Protein AF-A0A957G333-F1 (afdb_monomer_lite)

Structure (mmCIF, N/CA/C/O backbone):
data_AF-A0A957G333-F1
#
_entry.id   AF-A0A957G333-F1
#
loop_
_atom_site.group_PDB
_atom_site.id
_atom_site.type_symbol
_atom_site.label_atom_id
_atom_site.label_alt_id
_atom_site.label_comp_id
_atom_site.label_asym_id
_atom_site.label_entity_id
_atom_site.label_seq_id
_atom_site.pdbx_PDB_ins_code
_atom_site.Cartn_x
_atom_site.Cartn_y
_atom_site.Cartn_z
_atom_site.occupancy
_atom_site.B_iso_or_equiv
_atom_site.auth_seq_id
_atom_site.auth_comp_id
_atom_site.auth_asym_id
_atom_site.auth_atom_id
_atom_site.pdbx_PDB_model_num
ATOM 1 N N . MET A 1 1 ? 83.535 -11.457 -43.038 1.00 43.06 1 MET A N 1
ATOM 2 C CA . MET A 1 1 ? 82.385 -10.540 -43.180 1.00 43.06 1 MET A CA 1
ATOM 3 C C . MET A 1 1 ? 81.138 -11.398 -43.261 1.00 43.06 1 MET A C 1
ATOM 5 O O . MET A 1 1 ? 81.066 -12.247 -44.138 1.00 43.06 1 MET A O 1
ATOM 9 N N . ALA A 1 2 ? 80.255 -11.262 -42.273 1.00 44.72 2 ALA A N 1
ATOM 10 C CA . ALA A 1 2 ? 78.998 -11.990 -42.165 1.00 44.72 2 ALA A CA 1
ATOM 11 C C . ALA A 1 2 ? 77.904 -11.282 -42.978 1.00 44.72 2 ALA A C 1
ATOM 13 O O . ALA A 1 2 ? 77.874 -10.053 -43.019 1.00 44.72 2 ALA A O 1
ATOM 14 N N . VAL A 1 3 ? 77.003 -12.055 -43.583 1.00 47.03 3 VAL A N 1
ATOM 15 C CA . VAL A 1 3 ? 75.692 -11.576 -44.032 1.00 47.03 3 VAL A CA 1
ATOM 16 C C . VAL A 1 3 ? 74.664 -12.409 -43.282 1.00 47.03 3 VAL A C 1
ATOM 18 O O . VAL A 1 3 ? 74.512 -13.603 -43.526 1.00 47.03 3 VAL A O 1
ATOM 21 N N . GLU A 1 4 ? 74.033 -11.774 -42.303 1.00 49.28 4 GLU A N 1
ATOM 22 C CA . GLU A 1 4 ? 73.002 -12.355 -41.453 1.00 49.28 4 GLU A CA 1
ATOM 23 C C . GLU A 1 4 ? 71.648 -12.228 -42.156 1.00 49.28 4 GLU A C 1
ATOM 25 O O . GLU A 1 4 ? 71.204 -11.136 -42.516 1.00 49.28 4 GLU 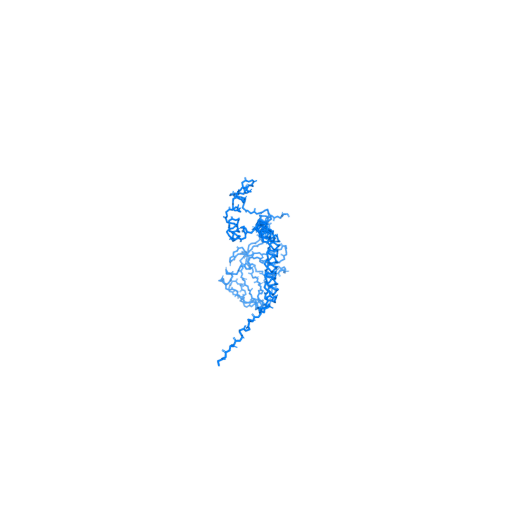A O 1
ATOM 30 N N . VAL A 1 5 ? 71.015 -13.370 -42.416 1.00 55.62 5 VAL A N 1
ATOM 31 C CA . VAL A 1 5 ? 69.722 -13.457 -43.095 1.00 55.62 5 VAL A CA 1
ATOM 32 C C . VAL A 1 5 ? 68.625 -13.158 -42.074 1.00 55.62 5 VAL A C 1
ATOM 34 O O . VAL A 1 5 ? 68.358 -13.967 -41.187 1.00 55.62 5 VAL A O 1
ATOM 37 N N . GLN A 1 6 ? 67.976 -11.996 -42.197 1.00 49.47 6 GLN A N 1
ATOM 38 C CA . GLN A 1 6 ? 66.806 -11.656 -41.386 1.00 49.47 6 GLN A CA 1
ATOM 39 C C . GLN A 1 6 ? 65.632 -12.587 -41.704 1.00 49.47 6 GLN A C 1
ATOM 41 O O . GLN A 1 6 ? 65.020 -12.514 -42.770 1.00 49.47 6 GLN A O 1
ATOM 46 N N . ASN A 1 7 ? 65.279 -13.427 -40.737 1.00 54.94 7 ASN A N 1
ATOM 47 C CA . ASN A 1 7 ? 64.076 -14.243 -40.767 1.00 54.94 7 ASN A CA 1
ATOM 48 C C . ASN A 1 7 ? 62.918 -13.435 -40.148 1.00 54.94 7 ASN A C 1
ATOM 50 O O . ASN A 1 7 ? 62.939 -13.131 -38.955 1.00 54.94 7 ASN A O 1
ATOM 54 N N . LYS A 1 8 ? 61.918 -13.038 -40.948 1.00 53.91 8 LYS A N 1
ATOM 55 C CA . LYS A 1 8 ? 60.718 -12.334 -40.453 1.00 53.91 8 LYS A CA 1
ATOM 56 C C . LYS A 1 8 ? 59.819 -13.309 -39.677 1.00 53.91 8 LYS A C 1
ATOM 58 O O . LYS A 1 8 ? 59.417 -14.321 -40.255 1.00 53.91 8 LYS A O 1
ATOM 63 N N . PRO A 1 9 ? 59.424 -13.016 -38.425 1.00 50.59 9 PRO A N 1
ATOM 64 C CA . PRO A 1 9 ? 58.470 -13.853 -37.715 1.00 50.59 9 PRO A CA 1
ATOM 65 C C . PRO A 1 9 ? 57.053 -13.661 -38.278 1.00 50.59 9 PRO A C 1
ATOM 67 O O . PRO A 1 9 ? 56.580 -12.547 -38.505 1.00 50.59 9 PRO A O 1
ATOM 70 N N . LYS A 1 10 ? 56.386 -14.791 -38.516 1.00 56.09 10 LYS A N 1
ATOM 71 C CA . LYS A 1 10 ? 54.992 -14.923 -38.959 1.00 56.09 10 LYS A CA 1
ATOM 72 C C . LYS A 1 10 ? 54.053 -14.439 -37.835 1.00 56.09 10 LYS A C 1
ATOM 74 O O . LYS A 1 10 ? 54.295 -14.815 -36.688 1.00 56.09 10 LYS A O 1
ATOM 79 N N . PRO A 1 11 ? 52.995 -13.648 -38.103 1.00 47.50 11 PRO A N 1
ATOM 80 C CA . PRO A 1 11 ? 52.099 -13.200 -37.042 1.00 47.50 11 PRO A CA 1
ATOM 81 C C . PRO A 1 11 ? 51.302 -14.391 -36.496 1.00 47.50 11 PRO A C 1
ATOM 83 O O . PRO A 1 11 ? 50.625 -15.099 -37.245 1.00 47.50 11 PRO A O 1
ATOM 86 N N . SER A 1 12 ? 51.415 -14.634 -35.191 1.00 48.03 12 SER A N 1
ATOM 87 C CA . SER A 1 12 ? 50.644 -15.645 -34.476 1.00 48.03 12 SER A CA 1
ATOM 88 C C . SER A 1 12 ? 49.194 -15.182 -34.321 1.00 48.03 12 SER A C 1
ATOM 90 O O . SER A 1 12 ? 48.895 -14.125 -33.772 1.00 48.03 12 SER A O 1
ATOM 92 N N . SER A 1 13 ? 48.264 -15.987 -34.825 1.00 55.81 13 SER A N 1
ATOM 93 C CA . SER A 1 13 ? 46.829 -15.810 -34.627 1.00 55.81 13 SER A CA 1
ATOM 94 C C . SER A 1 13 ? 46.434 -16.272 -33.218 1.00 55.81 13 SER A C 1
ATOM 96 O O . SER A 1 13 ? 46.221 -17.464 -32.999 1.00 55.81 13 SER A O 1
ATOM 98 N N . SER A 1 14 ? 46.313 -15.353 -32.259 1.00 53.25 14 SER A N 1
ATOM 99 C CA . SER A 1 14 ? 45.809 -15.628 -30.900 1.00 53.25 14 SER A CA 1
ATOM 100 C C . SER A 1 14 ? 44.522 -14.844 -30.581 1.00 53.25 14 SER A C 1
ATOM 102 O O . SER A 1 14 ? 44.406 -14.200 -29.545 1.00 53.25 14 SER A O 1
ATOM 104 N N . GLY A 1 15 ? 43.529 -14.883 -31.480 1.00 53.22 15 GLY A N 1
ATOM 105 C CA . GLY A 1 15 ? 42.366 -13.977 -31.443 1.00 53.22 15 GLY A CA 1
ATOM 106 C C . GLY A 1 15 ? 40.969 -14.593 -31.267 1.00 53.22 15 GLY A C 1
ATOM 107 O O . GLY A 1 15 ? 40.008 -13.943 -31.660 1.00 53.22 15 GLY A O 1
ATOM 108 N N . SER A 1 16 ? 40.805 -15.818 -30.742 1.00 56.50 16 SER A N 1
ATOM 109 C CA . SER A 1 16 ? 39.472 -16.475 -30.733 1.00 56.50 16 SER A CA 1
ATOM 110 C C . SER A 1 16 ? 38.826 -16.694 -29.355 1.00 56.50 16 SER A C 1
ATOM 112 O O . SER A 1 16 ? 37.602 -16.727 -29.274 1.00 56.50 16 SER A O 1
ATOM 114 N N . SER A 1 17 ? 39.592 -16.824 -28.265 1.00 54.78 17 SER A N 1
ATOM 115 C CA . SER A 1 17 ? 39.025 -17.182 -26.944 1.00 54.78 17 SER A CA 1
ATOM 116 C C . SER A 1 17 ? 38.499 -15.968 -26.157 1.00 54.78 17 SER A C 1
ATOM 118 O O . SER A 1 17 ? 37.417 -16.019 -25.574 1.00 54.78 17 SER A O 1
ATOM 120 N N . ALA A 1 18 ? 39.195 -14.825 -26.233 1.00 57.81 18 ALA A N 1
ATOM 121 C CA . ALA A 1 18 ? 38.745 -13.573 -25.612 1.00 57.81 18 ALA A CA 1
ATOM 122 C C . ALA A 1 18 ? 37.424 -13.052 -26.218 1.00 57.81 18 ALA A C 1
ATOM 124 O O . ALA A 1 18 ? 36.613 -12.431 -25.530 1.00 57.81 18 ALA A O 1
ATOM 125 N N . THR A 1 19 ? 37.171 -13.353 -27.494 1.00 72.50 19 THR A N 1
ATOM 126 C CA . THR A 1 19 ? 35.964 -12.946 -28.227 1.00 72.50 19 THR A CA 1
ATOM 127 C C . THR A 1 19 ? 34.745 -13.771 -27.816 1.00 72.50 19 THR A C 1
ATOM 129 O O . THR A 1 19 ? 33.679 -13.211 -27.595 1.00 72.50 19 THR A O 1
ATOM 132 N N . LEU A 1 20 ? 34.890 -15.090 -27.642 1.00 80.25 20 LEU A N 1
ATOM 133 C CA . LEU A 1 20 ? 33.776 -15.941 -27.208 1.00 80.25 20 LEU A CA 1
ATOM 134 C C . LEU A 1 20 ? 33.401 -15.681 -25.748 1.00 80.25 20 LEU A C 1
ATOM 136 O O . LEU A 1 20 ? 32.223 -15.535 -25.443 1.00 80.25 20 LEU A O 1
ATOM 140 N N . LEU A 1 21 ? 34.386 -15.542 -24.855 1.00 84.19 21 LEU A N 1
ATOM 141 C CA . LEU A 1 21 ? 34.130 -15.235 -23.446 1.00 84.19 21 LEU A CA 1
ATOM 142 C C . LEU A 1 21 ? 33.451 -13.867 -23.282 1.00 84.19 21 LEU A C 1
ATOM 144 O O . LEU A 1 21 ? 32.467 -13.756 -22.554 1.00 84.19 21 LEU A O 1
ATOM 148 N N . SER A 1 22 ? 33.927 -12.833 -23.982 1.00 82.81 22 SER A N 1
ATOM 149 C CA . SER A 1 22 ? 33.325 -11.492 -23.911 1.00 82.81 22 SER A CA 1
ATOM 150 C C . SER A 1 22 ? 31.906 -11.441 -24.484 1.00 82.81 22 SER A C 1
ATOM 152 O O . SER A 1 22 ? 31.042 -10.782 -23.903 1.00 82.81 22 SER A O 1
ATOM 154 N N . VAL A 1 23 ? 31.633 -12.163 -25.576 1.00 84.94 23 VAL A N 1
ATOM 155 C CA . VAL A 1 23 ? 30.277 -12.301 -26.129 1.00 84.94 23 VAL A CA 1
ATOM 156 C C . VAL A 1 23 ? 29.365 -13.031 -25.144 1.00 84.94 23 VAL A C 1
ATOM 158 O O . VAL A 1 23 ? 28.266 -12.550 -24.880 1.00 84.94 23 VAL A O 1
ATOM 161 N N . THR A 1 24 ? 29.826 -14.128 -24.538 1.00 88.81 24 THR A N 1
ATOM 162 C CA . THR A 1 24 ? 29.049 -14.879 -23.541 1.00 88.81 24 THR A CA 1
ATOM 163 C C . THR A 1 24 ? 28.740 -14.040 -22.304 1.00 88.81 24 THR A C 1
ATOM 165 O O . THR A 1 24 ? 27.591 -14.006 -21.877 1.00 88.81 24 THR A O 1
ATOM 168 N N . ILE A 1 25 ? 29.719 -13.312 -21.751 1.00 89.50 25 ILE A N 1
ATOM 169 C CA . ILE A 1 25 ? 29.491 -12.413 -20.607 1.00 89.50 25 ILE A CA 1
ATOM 170 C C . ILE A 1 25 ? 28.486 -11.318 -20.967 1.00 89.50 25 ILE A C 1
ATOM 172 O O . ILE A 1 25 ? 27.579 -11.039 -20.187 1.00 89.50 25 ILE A O 1
ATOM 176 N N . ARG A 1 26 ? 28.611 -10.709 -22.153 1.00 83.94 26 ARG A N 1
ATOM 177 C CA . ARG A 1 26 ? 27.673 -9.676 -22.611 1.00 83.94 26 ARG A CA 1
ATOM 178 C C . ARG A 1 26 ? 26.250 -10.224 -22.745 1.00 83.94 26 ARG A C 1
ATOM 180 O O . ARG A 1 26 ? 25.316 -9.542 -22.339 1.00 83.94 26 ARG A O 1
ATOM 187 N N . LEU A 1 27 ? 26.088 -11.428 -23.295 1.00 85.88 27 LEU A N 1
ATOM 188 C CA . LEU A 1 27 ? 24.783 -12.081 -23.422 1.00 85.88 27 LEU A CA 1
ATOM 189 C C . LEU A 1 27 ? 24.199 -12.465 -22.062 1.00 85.88 27 LEU A C 1
ATOM 191 O O . LEU A 1 27 ? 23.015 -12.247 -21.841 1.00 85.88 27 LEU A O 1
ATOM 195 N N . LEU A 1 28 ? 25.018 -12.977 -21.140 1.00 92.31 28 LEU A N 1
ATOM 196 C CA . LEU A 1 28 ? 24.585 -13.268 -19.772 1.00 92.31 28 LEU A CA 1
ATOM 197 C C . LEU A 1 28 ? 24.116 -12.008 -19.046 1.00 92.31 28 LEU A C 1
ATOM 199 O O . LEU A 1 28 ? 23.078 -12.032 -18.396 1.00 92.31 28 LEU A O 1
ATOM 203 N N . LEU A 1 29 ? 24.859 -10.908 -19.174 1.00 88.75 29 LEU A N 1
ATOM 204 C CA . LEU A 1 29 ? 24.500 -9.635 -18.557 1.00 88.75 29 LEU A CA 1
ATOM 205 C C . LEU A 1 29 ? 23.210 -9.068 -19.161 1.00 88.75 29 LEU A C 1
ATOM 207 O O . LEU A 1 29 ? 22.356 -8.591 -18.421 1.00 88.75 29 LEU A O 1
ATOM 211 N N . LEU A 1 30 ? 23.039 -9.172 -20.481 1.00 87.12 30 LEU A N 1
ATOM 212 C CA . LEU A 1 30 ? 21.805 -8.782 -21.163 1.00 87.12 30 LEU A CA 1
ATOM 213 C C . LEU A 1 30 ? 20.614 -9.623 -20.682 1.00 87.12 30 LEU A C 1
ATOM 215 O O . LEU A 1 30 ? 19.620 -9.057 -20.247 1.00 87.12 30 LEU A O 1
ATOM 219 N N . LEU A 1 31 ? 20.754 -10.952 -20.640 1.00 91.69 31 LEU A N 1
ATOM 220 C CA . LEU A 1 31 ? 19.715 -11.851 -20.125 1.00 91.69 31 LEU A CA 1
ATOM 221 C C . LEU A 1 31 ? 19.377 -11.584 -18.656 1.00 91.69 31 LEU A C 1
ATOM 223 O O . LEU A 1 31 ? 18.212 -11.660 -18.278 1.00 91.69 31 LEU A O 1
ATOM 227 N N . ALA A 1 32 ? 20.371 -11.274 -17.823 1.00 94.25 32 ALA A N 1
ATOM 228 C CA . ALA A 1 32 ? 20.145 -10.937 -16.423 1.00 94.25 32 ALA A CA 1
ATOM 229 C C . ALA A 1 32 ? 19.351 -9.630 -16.279 1.00 94.25 32 ALA A C 1
ATOM 231 O O . ALA A 1 32 ? 18.415 -9.571 -15.483 1.00 94.25 32 ALA A O 1
ATOM 232 N N . ILE A 1 33 ? 19.690 -8.603 -17.068 1.00 91.88 33 ILE A N 1
ATOM 233 C CA . ILE A 1 33 ? 18.958 -7.330 -17.085 1.00 91.88 33 ILE A CA 1
ATOM 234 C C . ILE A 1 33 ? 17.534 -7.538 -17.597 1.00 91.88 33 ILE A C 1
ATOM 236 O O . ILE A 1 33 ? 16.594 -7.095 -16.947 1.00 91.88 33 ILE A O 1
ATOM 240 N N . ASP A 1 34 ? 17.356 -8.233 -18.717 1.00 93.56 34 ASP A N 1
ATOM 241 C CA . ASP A 1 34 ? 16.030 -8.486 -19.283 1.00 93.56 34 ASP A CA 1
ATOM 242 C C . ASP A 1 34 ? 15.172 -9.330 -18.340 1.00 93.56 34 ASP A C 1
ATOM 244 O O . ASP A 1 34 ? 14.008 -9.010 -18.109 1.00 93.56 34 ASP A O 1
ATOM 248 N N . GLY A 1 35 ? 15.755 -10.362 -17.726 1.00 95.25 35 GLY A N 1
ATOM 249 C CA . GLY A 1 35 ? 15.094 -11.167 -16.704 1.00 95.25 35 GLY A CA 1
ATOM 250 C C . GLY A 1 35 ? 14.647 -10.322 -15.512 1.00 95.25 35 GLY A C 1
ATOM 251 O O . GLY A 1 35 ? 13.509 -10.454 -15.065 1.00 95.25 35 GLY A O 1
ATOM 252 N N . PHE A 1 36 ? 15.500 -9.406 -15.042 1.00 95.69 36 PHE A N 1
ATOM 253 C CA . PHE A 1 36 ? 15.145 -8.456 -13.990 1.00 95.69 36 PHE A CA 1
ATOM 254 C C . PHE A 1 36 ? 14.021 -7.507 -14.423 1.00 95.69 36 PHE A C 1
ATOM 256 O O . PHE A 1 36 ? 13.069 -7.326 -13.670 1.00 95.69 36 PHE A O 1
ATOM 263 N N . LEU A 1 37 ? 14.085 -6.936 -15.630 1.00 94.38 37 LEU A N 1
ATOM 264 C CA . LEU A 1 37 ? 13.059 -6.025 -16.147 1.00 94.38 37 LEU A CA 1
ATOM 265 C C . LEU A 1 37 ? 11.705 -6.721 -16.305 1.00 94.38 37 LEU A C 1
ATOM 267 O O . LEU A 1 37 ? 10.684 -6.152 -15.927 1.00 94.38 37 LEU A O 1
ATOM 271 N N . ILE A 1 38 ? 11.689 -7.952 -16.822 1.00 95.44 38 ILE A N 1
ATOM 272 C CA . ILE A 1 38 ? 10.468 -8.750 -16.969 1.00 95.44 38 ILE A CA 1
ATOM 273 C C . ILE A 1 38 ? 9.902 -9.096 -15.594 1.00 95.44 38 ILE A C 1
ATOM 275 O O . ILE A 1 38 ? 8.719 -8.871 -15.351 1.00 95.44 38 ILE A O 1
ATOM 279 N N . TRP A 1 39 ? 10.735 -9.606 -14.683 1.00 96.12 39 TRP A N 1
ATOM 280 C CA . TRP A 1 39 ? 10.308 -9.916 -13.320 1.00 96.12 39 TRP A CA 1
ATOM 281 C C . TRP A 1 39 ? 9.736 -8.679 -12.622 1.00 96.12 39 TRP A C 1
ATOM 283 O O . TRP A 1 39 ? 8.646 -8.742 -12.055 1.00 96.12 39 TRP A O 1
ATOM 293 N N . PHE A 1 40 ? 10.422 -7.540 -12.722 1.00 95.31 40 PHE A N 1
ATOM 294 C CA . PHE A 1 40 ? 9.983 -6.286 -12.122 1.00 95.31 40 PHE A CA 1
ATOM 295 C C . PHE A 1 40 ? 8.672 -5.789 -12.744 1.00 95.31 40 PHE A C 1
ATOM 297 O O . PHE A 1 40 ? 7.774 -5.371 -12.018 1.00 95.31 40 PHE A O 1
ATOM 304 N N . ALA A 1 41 ? 8.518 -5.879 -14.069 1.00 94.69 41 ALA A N 1
ATOM 305 C CA . ALA A 1 41 ? 7.274 -5.522 -14.747 1.00 94.69 41 ALA A CA 1
ATOM 306 C C . ALA A 1 41 ? 6.106 -6.410 -14.289 1.00 94.69 41 ALA A C 1
ATOM 308 O O . ALA A 1 41 ? 5.040 -5.892 -13.967 1.00 94.69 41 ALA A O 1
ATOM 309 N N . VAL A 1 42 ? 6.308 -7.730 -14.189 1.00 95.44 42 VAL A N 1
ATOM 310 C CA . VAL A 1 42 ? 5.290 -8.672 -13.689 1.00 95.44 42 VAL A CA 1
ATOM 311 C C . VAL A 1 42 ? 4.899 -8.353 -12.245 1.00 95.44 42 VAL A C 1
ATOM 313 O O . VAL A 1 42 ? 3.711 -8.322 -11.933 1.00 95.44 42 VAL A O 1
ATOM 316 N N . GLN A 1 43 ? 5.871 -8.064 -11.376 1.00 95.88 43 GLN A N 1
ATOM 317 C CA . GLN A 1 43 ? 5.598 -7.646 -9.997 1.00 95.88 43 GLN A CA 1
ATOM 318 C C . GLN A 1 43 ? 4.814 -6.329 -9.940 1.00 95.88 43 GLN A C 1
ATOM 320 O O . GLN A 1 43 ? 3.855 -6.220 -9.179 1.00 95.88 43 GLN A O 1
ATOM 325 N N . ALA A 1 44 ? 5.169 -5.350 -10.778 1.00 93.50 44 ALA A N 1
ATOM 326 C CA . ALA A 1 44 ? 4.460 -4.076 -10.856 1.00 93.50 44 ALA A CA 1
ATOM 327 C C . ALA A 1 44 ? 2.989 -4.266 -11.263 1.00 93.50 44 ALA A C 1
ATOM 329 O O . ALA A 1 44 ? 2.106 -3.690 -10.630 1.00 93.50 44 ALA A O 1
ATOM 330 N N . PHE A 1 45 ? 2.711 -5.115 -12.258 1.00 93.19 45 PHE A N 1
ATOM 331 C CA . PHE A 1 45 ? 1.337 -5.465 -12.635 1.00 93.19 45 PHE A CA 1
ATOM 332 C C . PHE A 1 45 ? 0.598 -6.210 -11.517 1.00 93.19 45 PHE A C 1
ATOM 334 O O . PHE A 1 45 ? -0.557 -5.900 -11.241 1.00 93.19 45 PHE A O 1
ATOM 341 N N . GLY A 1 46 ? 1.265 -7.147 -10.836 1.00 91.06 46 GLY A N 1
ATOM 342 C CA . GLY A 1 46 ? 0.676 -7.907 -9.729 1.00 91.06 46 GLY A CA 1
ATOM 343 C C . GLY A 1 46 ? 0.249 -7.042 -8.539 1.00 91.06 46 GLY A C 1
ATOM 344 O O . GLY A 1 46 ? -0.725 -7.370 -7.871 1.00 91.06 46 GLY A O 1
ATOM 345 N N . GLN A 1 47 ? 0.933 -5.921 -8.300 1.00 88.88 47 GLN A N 1
ATOM 346 C CA . GLN A 1 47 ? 0.597 -4.965 -7.236 1.00 88.88 47 GLN A CA 1
ATOM 347 C C . GLN A 1 47 ? -0.333 -3.824 -7.695 1.00 88.88 47 GLN A C 1
ATOM 349 O O . GLN A 1 47 ? -0.577 -2.888 -6.939 1.00 88.88 47 GLN A O 1
ATOM 354 N N . GLY A 1 48 ? -0.844 -3.863 -8.931 1.00 85.38 48 GLY A N 1
ATOM 355 C CA . GLY A 1 48 ? -1.745 -2.836 -9.467 1.00 85.38 48 GLY A CA 1
ATOM 356 C C . GLY A 1 48 ? -1.051 -1.576 -10.001 1.00 85.38 48 GLY A C 1
ATOM 357 O O . GLY A 1 48 ? -1.721 -0.658 -10.476 1.00 85.38 48 GLY A O 1
ATOM 358 N N . PHE A 1 49 ? 0.286 -1.525 -10.020 1.00 88.50 49 PHE A N 1
ATOM 359 C CA . PHE A 1 49 ? 1.064 -0.429 -10.612 1.00 88.50 49 PHE A CA 1
ATOM 360 C C . PHE A 1 49 ? 1.171 -0.565 -12.141 1.00 88.50 49 PHE A C 1
ATOM 362 O O . PHE A 1 49 ? 2.263 -0.578 -12.717 1.00 88.50 49 PHE A O 1
ATOM 369 N N . ASN A 1 50 ? 0.024 -0.631 -12.821 1.00 88.81 50 ASN A N 1
ATOM 370 C CA . ASN A 1 50 ? -0.069 -0.895 -14.263 1.00 88.81 50 ASN A CA 1
ATOM 371 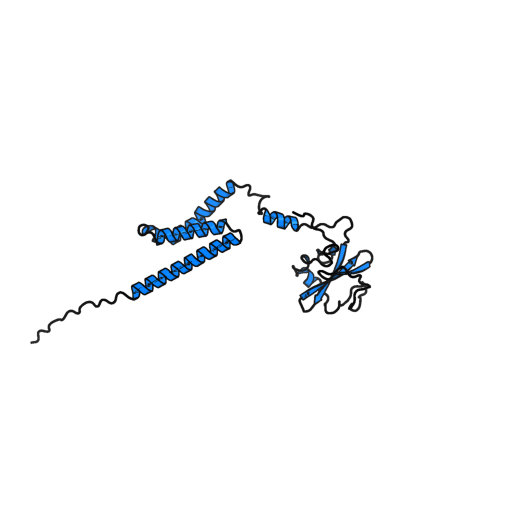C C . ASN A 1 50 ? 0.725 0.109 -15.105 1.00 88.81 50 ASN A C 1
ATOM 373 O O . ASN A 1 50 ? 1.449 -0.274 -16.021 1.00 88.81 50 ASN A O 1
ATOM 377 N N . SER A 1 51 ? 0.646 1.393 -14.756 1.00 88.94 51 SER A N 1
ATOM 378 C CA . SER A 1 51 ? 1.382 2.467 -15.426 1.00 88.94 51 SER A CA 1
ATOM 379 C C . SER A 1 51 ? 2.900 2.227 -15.378 1.00 88.94 51 SER A C 1
ATOM 381 O O . SER A 1 51 ? 3.581 2.360 -16.393 1.00 88.94 51 SER A O 1
ATOM 383 N N . LEU A 1 52 ? 3.430 1.797 -14.226 1.00 90.62 52 LEU A N 1
ATOM 384 C CA . LEU A 1 52 ? 4.853 1.492 -14.057 1.00 90.62 52 LEU A CA 1
ATOM 385 C C . LEU A 1 52 ? 5.266 0.235 -14.841 1.00 90.62 52 LEU A C 1
ATOM 387 O O . LEU A 1 52 ? 6.310 0.226 -15.492 1.00 90.62 52 LEU A O 1
ATOM 391 N N . GLY A 1 53 ? 4.433 -0.808 -14.825 1.00 93.31 53 GLY A N 1
ATOM 392 C CA . GLY A 1 53 ? 4.670 -2.020 -15.612 1.00 93.31 53 GLY A CA 1
ATOM 393 C C . GLY A 1 53 ? 4.737 -1.734 -17.116 1.00 93.31 53 GLY A C 1
ATOM 394 O O . GLY A 1 53 ? 5.651 -2.203 -17.796 1.00 93.31 53 GLY A O 1
ATOM 395 N N . ILE A 1 54 ? 3.823 -0.902 -17.631 1.00 92.31 54 ILE A N 1
ATOM 396 C CA . ILE A 1 54 ? 3.763 -0.522 -19.052 1.00 92.31 54 ILE A CA 1
ATOM 397 C C . ILE A 1 54 ? 5.033 0.211 -19.487 1.00 92.31 54 ILE A C 1
ATOM 399 O O . ILE A 1 54 ? 5.623 -0.155 -20.505 1.00 92.31 54 ILE A O 1
ATOM 403 N N . ILE A 1 55 ? 5.477 1.227 -18.738 1.00 93.06 55 ILE A N 1
ATOM 404 C CA . ILE A 1 55 ? 6.659 2.007 -19.134 1.00 93.06 55 ILE A CA 1
ATOM 405 C C . ILE A 1 55 ? 7.933 1.156 -19.111 1.00 93.06 55 ILE A C 1
ATOM 407 O O . ILE A 1 55 ? 8.757 1.268 -20.017 1.00 93.06 55 ILE A O 1
ATOM 411 N N . ILE A 1 56 ? 8.074 0.254 -18.137 1.00 93.69 56 ILE A N 1
ATOM 412 C CA . ILE A 1 56 ? 9.229 -0.649 -18.040 1.00 93.69 56 ILE A CA 1
ATOM 413 C C . ILE A 1 56 ? 9.231 -1.655 -19.186 1.00 93.69 56 ILE A C 1
ATOM 415 O O . ILE A 1 56 ? 10.272 -1.861 -19.809 1.00 93.69 56 ILE A O 1
ATOM 419 N N . ALA A 1 57 ? 8.071 -2.228 -19.517 1.00 93.81 57 ALA A N 1
ATOM 420 C CA . ALA A 1 57 ? 7.935 -3.122 -20.659 1.00 93.81 57 ALA A CA 1
ATOM 421 C C . ALA A 1 57 ? 8.252 -2.406 -21.982 1.00 93.81 57 ALA A C 1
ATOM 423 O O . ALA A 1 57 ? 8.989 -2.941 -22.809 1.00 93.81 57 ALA A O 1
ATOM 424 N N . LEU A 1 58 ? 7.759 -1.177 -22.167 1.00 93.88 58 LEU A N 1
ATOM 425 C CA . LEU A 1 58 ? 8.006 -0.371 -23.364 1.00 93.88 58 LEU A CA 1
ATOM 426 C C . LEU A 1 58 ? 9.492 -0.023 -23.504 1.00 93.88 58 LEU A C 1
ATOM 428 O O . LEU A 1 58 ? 10.074 -0.234 -24.568 1.00 93.88 58 LEU A O 1
ATOM 432 N N . VAL A 1 59 ? 10.124 0.467 -22.433 1.00 94.00 59 VAL A N 1
ATOM 433 C CA . VAL A 1 59 ? 11.557 0.793 -22.424 1.00 94.00 59 VAL A CA 1
ATOM 434 C C . VAL A 1 59 ? 12.396 -0.464 -22.649 1.00 94.00 59 VAL A C 1
ATOM 436 O O . VAL A 1 59 ? 13.282 -0.445 -23.499 1.00 94.00 59 VAL A O 1
ATOM 439 N N . GLY A 1 60 ? 12.102 -1.566 -21.954 1.00 93.38 60 GLY A N 1
ATOM 440 C CA . GLY A 1 60 ? 12.813 -2.837 -22.111 1.00 93.38 60 GLY A CA 1
ATOM 441 C C . GLY A 1 60 ? 12.708 -3.397 -23.531 1.00 93.38 60 GLY A C 1
ATOM 442 O O . GLY A 1 60 ? 13.722 -3.767 -24.127 1.00 93.38 60 GLY A O 1
ATOM 443 N N . ALA A 1 61 ? 11.507 -3.386 -24.116 1.00 92.94 61 ALA A N 1
ATOM 444 C CA . ALA A 1 61 ? 11.285 -3.800 -25.500 1.00 92.94 61 ALA A CA 1
ATOM 445 C C . ALA A 1 61 ? 12.008 -2.879 -26.496 1.00 92.94 61 ALA A C 1
ATOM 447 O O . ALA A 1 61 ? 12.654 -3.361 -27.425 1.00 92.94 61 ALA A O 1
ATOM 448 N N . GLY A 1 62 ? 11.955 -1.561 -26.283 1.00 92.25 62 GLY A N 1
ATOM 449 C CA . GLY A 1 62 ? 12.640 -0.577 -27.121 1.00 92.25 62 GLY A CA 1
ATOM 450 C C . GLY A 1 62 ? 14.163 -0.713 -27.070 1.00 92.25 62 GLY A C 1
ATOM 451 O O . GLY A 1 62 ? 14.824 -0.683 -28.108 1.00 92.25 62 GLY A O 1
ATOM 452 N N . VAL A 1 63 ? 14.726 -0.931 -25.880 1.00 92.19 63 VAL A N 1
ATOM 453 C CA . VAL A 1 63 ? 16.160 -1.183 -25.687 1.00 92.19 63 VAL A CA 1
ATOM 454 C C . VAL A 1 63 ? 16.586 -2.460 -26.402 1.00 92.19 63 VAL A C 1
ATOM 456 O O . VAL A 1 63 ? 17.541 -2.424 -27.181 1.00 92.19 63 VAL A O 1
ATOM 459 N N . ASN A 1 64 ? 15.853 -3.558 -26.206 1.00 91.31 64 ASN A N 1
ATOM 460 C CA . ASN A 1 64 ? 16.110 -4.814 -26.906 1.00 91.31 64 ASN A CA 1
ATOM 461 C C . ASN A 1 64 ? 16.065 -4.622 -28.422 1.00 91.31 64 ASN A C 1
ATOM 463 O O . ASN A 1 64 ? 16.997 -5.010 -29.123 1.00 91.31 64 ASN A O 1
ATOM 467 N N . TYR A 1 65 ? 15.042 -3.941 -28.933 1.00 90.69 65 TYR A N 1
ATOM 468 C CA . TYR A 1 65 ? 14.919 -3.654 -30.358 1.00 90.69 65 TYR A CA 1
ATOM 469 C C . TYR A 1 65 ? 16.134 -2.882 -30.906 1.00 90.69 65 TYR A C 1
ATOM 471 O O . TYR A 1 65 ? 16.744 -3.303 -31.890 1.00 90.69 65 TYR A O 1
ATOM 479 N N . ILE A 1 66 ? 16.569 -1.814 -30.228 1.00 90.50 66 ILE A N 1
ATOM 480 C CA . ILE A 1 66 ? 17.724 -0.999 -30.650 1.00 90.50 66 ILE A CA 1
ATOM 481 C C . ILE A 1 66 ? 19.047 -1.782 -30.587 1.00 90.50 66 ILE A C 1
ATOM 483 O O . ILE A 1 66 ? 19.930 -1.614 -31.439 1.00 90.50 66 ILE A O 1
ATOM 487 N N . VAL A 1 67 ? 19.212 -2.643 -29.582 1.00 86.38 67 VAL A N 1
ATOM 488 C CA . VAL A 1 67 ? 20.439 -3.428 -29.377 1.00 86.38 67 VAL A CA 1
ATOM 489 C C . VAL A 1 67 ? 20.512 -4.637 -30.314 1.00 86.38 67 VAL A C 1
ATOM 491 O O . VAL A 1 67 ? 21.605 -4.972 -30.778 1.00 86.38 67 VAL A O 1
ATOM 494 N N . LEU A 1 68 ? 19.388 -5.278 -30.642 1.00 85.50 68 LEU A N 1
ATOM 495 C CA . LEU A 1 68 ? 19.363 -6.467 -31.498 1.00 85.50 68 LEU A CA 1
ATOM 496 C C . LEU A 1 68 ? 19.385 -6.105 -32.991 1.00 85.50 68 LEU A C 1
ATOM 498 O O . LEU A 1 68 ? 20.082 -6.763 -33.766 1.00 85.50 68 LEU A O 1
ATOM 502 N N . VAL A 1 69 ? 18.695 -5.040 -33.412 1.00 89.00 69 VAL A N 1
ATOM 503 C CA . VAL A 1 69 ? 18.616 -4.657 -34.832 1.00 89.00 69 VAL A CA 1
ATOM 504 C C . VAL A 1 69 ? 19.941 -4.064 -35.315 1.00 89.00 69 VAL A C 1
ATOM 506 O O . VAL A 1 69 ? 20.450 -3.091 -34.752 1.00 89.00 69 VAL A O 1
ATOM 509 N N . ARG A 1 70 ? 20.508 -4.644 -36.382 1.00 79.56 70 ARG A N 1
ATOM 510 C CA . ARG A 1 70 ? 21.845 -4.301 -36.904 1.00 79.56 70 ARG A CA 1
ATOM 511 C C . ARG A 1 70 ? 21.950 -2.856 -37.406 1.00 79.56 70 ARG A C 1
ATOM 513 O O . ARG A 1 70 ? 22.982 -2.222 -37.204 1.00 79.56 70 ARG A O 1
ATOM 520 N N . ASP A 1 71 ? 20.870 -2.332 -37.978 1.00 83.88 71 ASP A N 1
ATOM 521 C CA . ASP A 1 71 ? 20.845 -1.011 -38.620 1.00 83.88 71 ASP A CA 1
ATOM 522 C C . ASP A 1 71 ? 20.635 0.150 -37.627 1.00 83.88 71 ASP A C 1
ATOM 524 O O . ASP A 1 71 ? 20.815 1.313 -37.977 1.00 83.88 71 ASP A O 1
ATOM 528 N N . MET A 1 72 ? 20.337 -0.137 -36.353 1.00 86.06 72 MET A N 1
ATOM 529 C CA . MET A 1 72 ? 20.131 0.881 -35.309 1.00 86.06 72 MET A CA 1
ATOM 530 C C . MET A 1 72 ? 21.423 1.308 -34.596 1.00 86.06 72 MET A C 1
ATOM 532 O O . MET A 1 72 ? 21.382 1.841 -33.485 1.00 86.06 72 MET A O 1
ATOM 536 N N . TYR A 1 73 ? 22.585 1.102 -35.221 1.00 82.94 73 TYR A N 1
ATOM 537 C CA . TYR A 1 73 ? 23.883 1.426 -34.625 1.00 82.94 73 TYR A CA 1
ATOM 538 C C . TYR A 1 73 ? 23.983 2.868 -34.080 1.00 82.94 73 TYR A C 1
ATOM 540 O O . TYR A 1 73 ? 24.461 3.013 -32.955 1.00 82.94 73 TYR A O 1
ATOM 548 N N . PRO A 1 74 ? 23.487 3.924 -34.765 1.00 88.62 74 PRO A N 1
ATOM 549 C CA . PRO A 1 74 ? 23.532 5.289 -34.228 1.00 88.62 74 PRO A CA 1
ATOM 550 C C . PRO A 1 74 ? 22.729 5.468 -32.931 1.00 88.62 74 PRO A C 1
ATOM 552 O O . PRO A 1 74 ? 23.179 6.151 -32.015 1.00 88.62 74 PRO A O 1
ATOM 555 N N . LEU A 1 75 ? 21.564 4.819 -32.815 1.00 90.38 75 LEU A N 1
ATOM 556 C CA . LEU A 1 75 ? 20.700 4.937 -31.635 1.00 90.38 75 LEU A CA 1
ATOM 557 C C . LEU A 1 75 ? 21.301 4.264 -30.399 1.00 90.38 75 LEU A C 1
ATOM 559 O O . LEU A 1 75 ? 21.050 4.712 -29.284 1.00 90.38 75 LEU A O 1
ATOM 563 N N . ARG A 1 76 ? 22.144 3.237 -30.574 1.00 88.81 76 ARG A N 1
ATOM 564 C CA . ARG A 1 76 ? 22.833 2.565 -29.456 1.00 88.81 76 ARG A CA 1
ATOM 565 C C . ARG A 1 76 ? 23.736 3.518 -28.671 1.00 88.81 76 ARG A C 1
ATOM 567 O O . ARG A 1 76 ? 23.854 3.374 -27.460 1.00 88.81 76 ARG A O 1
ATOM 574 N N . TRP A 1 77 ? 24.326 4.511 -29.336 1.00 89.88 77 TRP A N 1
ATOM 575 C CA . TRP A 1 77 ? 25.150 5.539 -28.686 1.00 89.88 77 TRP A CA 1
ATOM 576 C C . TRP A 1 77 ? 24.326 6.532 -27.867 1.00 89.88 77 TRP A C 1
ATOM 578 O O . TRP A 1 77 ? 24.824 7.096 -26.899 1.00 89.88 77 TRP A O 1
ATOM 588 N N . MET A 1 78 ? 23.058 6.717 -28.231 1.00 93.06 78 MET A N 1
ATOM 589 C CA . MET A 1 78 ? 22.121 7.602 -27.537 1.00 93.06 78 MET A CA 1
ATOM 590 C C . MET A 1 78 ? 21.193 6.845 -26.586 1.00 93.06 78 MET A C 1
ATOM 592 O O . MET A 1 78 ? 20.306 7.458 -26.002 1.00 93.06 78 MET A O 1
ATOM 596 N N . LEU A 1 79 ? 21.378 5.531 -26.421 1.00 91.12 79 LEU A N 1
ATOM 597 C CA . LEU A 1 79 ? 20.430 4.656 -25.734 1.00 91.12 79 LEU A CA 1
ATOM 598 C C . LEU A 1 79 ? 20.122 5.141 -24.316 1.00 91.12 79 LEU A C 1
ATOM 600 O O . LEU A 1 79 ? 18.960 5.230 -23.939 1.00 91.12 79 LEU A O 1
ATOM 604 N N . LEU A 1 80 ? 21.155 5.531 -23.563 1.00 91.75 80 LEU A N 1
ATOM 605 C CA . LEU A 1 80 ? 20.988 6.076 -22.217 1.00 91.75 80 LEU A CA 1
ATOM 606 C C . LEU A 1 80 ? 20.137 7.354 -22.226 1.00 91.75 80 LEU A C 1
ATOM 608 O O . LEU A 1 80 ? 19.210 7.484 -21.433 1.00 91.75 80 LEU A O 1
ATOM 612 N N . GLY A 1 81 ? 20.413 8.271 -23.155 1.00 95.06 81 GLY A N 1
ATOM 613 C CA . GLY A 1 81 ? 19.639 9.502 -23.313 1.00 95.06 81 GLY A CA 1
ATOM 614 C C . GLY A 1 81 ? 18.194 9.232 -23.727 1.00 95.06 81 GLY A C 1
ATOM 615 O O . GLY A 1 81 ? 17.283 9.855 -23.194 1.00 95.06 81 GLY A O 1
ATOM 616 N N . LEU A 1 82 ? 17.969 8.262 -24.616 1.00 94.19 82 LEU A N 1
ATOM 617 C CA . LEU A 1 82 ? 16.635 7.875 -25.065 1.00 94.19 82 LEU A CA 1
ATOM 618 C C . LEU A 1 82 ? 15.815 7.252 -23.931 1.00 94.19 82 LEU A C 1
ATOM 620 O O . LEU A 1 82 ? 14.648 7.597 -23.780 1.00 94.19 82 LEU A O 1
ATOM 624 N N . ILE A 1 83 ? 16.423 6.387 -23.113 1.00 93.69 83 ILE A N 1
ATOM 625 C CA . ILE A 1 83 ? 15.775 5.814 -21.926 1.00 93.69 83 ILE A CA 1
ATOM 626 C C . ILE A 1 83 ? 15.332 6.939 -20.987 1.00 93.69 83 ILE A C 1
ATOM 628 O O . ILE A 1 83 ? 14.159 7.012 -20.628 1.00 93.69 83 ILE A O 1
ATOM 632 N N . LEU A 1 84 ? 16.243 7.855 -20.642 1.00 94.75 84 LEU A N 1
ATOM 633 C CA . LEU A 1 84 ? 15.929 8.979 -19.758 1.00 94.75 84 LEU A CA 1
ATOM 634 C C . LEU A 1 84 ? 14.852 9.893 -20.358 1.00 94.75 84 LEU A C 1
ATOM 636 O O . LEU A 1 84 ? 13.929 10.299 -19.659 1.00 94.75 84 LEU A O 1
ATOM 640 N N . MET A 1 85 ? 14.920 10.175 -21.659 1.00 95.56 85 MET A N 1
ATOM 641 C CA . MET A 1 85 ? 13.920 10.981 -22.357 1.00 95.56 85 MET A CA 1
ATOM 642 C C . MET A 1 85 ? 12.537 10.326 -22.316 1.00 95.56 85 MET A C 1
ATOM 644 O O . MET A 1 85 ? 11.541 10.995 -22.042 1.00 95.56 85 MET A O 1
ATOM 648 N N . VAL A 1 86 ? 12.458 9.018 -22.563 1.00 94.62 86 VAL A N 1
ATOM 649 C CA . VAL A 1 86 ? 11.193 8.282 -22.508 1.00 94.62 86 VAL A CA 1
ATOM 650 C C . VAL A 1 86 ? 10.634 8.290 -21.086 1.00 94.62 86 VAL A C 1
ATOM 652 O O . VAL A 1 86 ? 9.465 8.618 -20.910 1.00 94.62 86 VAL A O 1
ATOM 655 N N . MET A 1 87 ? 11.463 8.013 -20.077 1.00 92.19 87 MET A N 1
ATOM 656 C CA . MET A 1 87 ? 11.029 7.923 -18.678 1.00 92.19 87 MET A CA 1
ATOM 657 C C . MET A 1 87 ? 10.624 9.269 -18.067 1.00 92.19 87 MET A C 1
ATOM 659 O O . MET A 1 87 ? 9.650 9.325 -17.321 1.00 92.19 87 MET A O 1
ATOM 663 N N . PHE A 1 88 ? 11.355 10.346 -18.366 1.00 93.62 88 PHE A N 1
ATOM 664 C CA . PHE A 1 88 ? 11.194 11.630 -17.672 1.00 93.62 88 PHE A CA 1
ATOM 665 C C . PHE A 1 88 ? 10.528 12.726 -18.501 1.00 93.62 88 PHE A C 1
ATOM 667 O O . PHE A 1 88 ? 10.062 13.702 -17.922 1.00 93.62 88 PHE A O 1
ATOM 674 N N . ALA A 1 89 ? 10.462 12.596 -19.828 1.00 94.88 89 ALA A N 1
ATOM 675 C CA . ALA A 1 89 ? 9.809 13.587 -20.683 1.00 94.88 89 ALA A CA 1
ATOM 676 C C . ALA A 1 89 ? 8.575 13.010 -21.381 1.00 94.88 89 ALA A C 1
ATOM 678 O O . ALA A 1 89 ? 7.469 13.497 -21.162 1.00 94.88 89 ALA A O 1
ATOM 679 N N . ILE A 1 90 ? 8.734 11.951 -22.185 1.00 95.00 90 ILE A N 1
ATOM 680 C CA . ILE A 1 90 ? 7.609 11.403 -22.963 1.00 95.00 90 ILE A CA 1
ATOM 681 C C . ILE A 1 90 ? 6.545 10.814 -22.037 1.00 95.00 90 ILE A C 1
ATOM 683 O O . ILE A 1 90 ? 5.357 11.070 -22.221 1.00 95.00 90 ILE A O 1
ATOM 687 N N . TRP A 1 91 ? 6.956 10.036 -21.038 1.00 93.31 91 TRP A N 1
ATOM 688 C CA . TRP A 1 91 ? 6.024 9.343 -20.161 1.00 93.31 91 TRP A CA 1
ATOM 689 C C . TRP A 1 91 ? 5.117 10.289 -19.353 1.00 93.31 91 TRP A C 1
ATOM 691 O O . TRP A 1 91 ? 3.900 10.108 -19.426 1.00 93.31 91 TRP A O 1
ATOM 701 N N . PRO A 1 92 ? 5.618 11.350 -18.683 1.00 93.44 92 PRO A N 1
ATOM 702 C CA . PRO A 1 92 ? 4.751 12.345 -18.045 1.00 93.44 92 PRO A CA 1
ATOM 703 C C . PRO A 1 92 ? 3.779 13.041 -19.005 1.00 93.44 92 PRO A C 1
ATOM 705 O O . PRO A 1 92 ? 2.642 13.320 -18.624 1.00 93.44 92 PRO A O 1
ATOM 708 N N . ILE A 1 93 ? 4.186 13.293 -20.256 1.00 95.88 93 ILE A N 1
ATOM 709 C CA . ILE A 1 93 ? 3.303 13.885 -21.274 1.00 95.88 93 ILE A CA 1
ATOM 710 C C . ILE A 1 93 ? 2.159 12.920 -21.605 1.00 95.88 93 ILE A C 1
ATOM 712 O O . ILE A 1 93 ? 0.996 13.320 -21.578 1.00 95.88 93 ILE A O 1
ATOM 716 N N . LEU A 1 94 ? 2.466 11.646 -21.867 1.00 94.50 94 LEU A N 1
ATOM 717 C CA . LEU A 1 94 ? 1.454 10.622 -22.146 1.00 94.50 94 LEU A CA 1
ATOM 718 C C . LEU A 1 94 ? 0.509 10.413 -20.961 1.00 94.50 94 LEU A C 1
ATOM 720 O O . LEU A 1 94 ? -0.700 10.322 -21.162 1.00 94.50 94 LEU A O 1
ATOM 724 N N . LEU A 1 95 ? 1.041 10.390 -19.735 1.00 91.69 95 LEU A N 1
ATOM 725 C CA . LEU A 1 95 ? 0.227 10.315 -18.524 1.00 91.69 95 LEU A CA 1
ATOM 726 C C . LEU A 1 95 ? -0.700 11.520 -18.389 1.00 91.69 95 LEU A C 1
ATOM 728 O O . LEU A 1 95 ? -1.864 11.339 -18.065 1.00 91.69 95 LEU A O 1
ATOM 732 N N . THR A 1 96 ? -0.224 12.730 -18.681 1.00 93.75 96 THR A N 1
ATOM 733 C CA . THR A 1 96 ? -1.062 13.939 -18.631 1.00 93.75 96 THR A CA 1
ATOM 734 C C . THR A 1 96 ? -2.219 13.848 -19.624 1.00 93.75 96 THR A C 1
ATOM 736 O O . THR A 1 96 ? -3.360 14.135 -19.273 1.00 93.75 96 THR A O 1
ATOM 739 N N . VAL A 1 97 ? -1.941 13.402 -20.853 1.00 95.44 97 VAL A N 1
ATOM 740 C CA . VAL A 1 97 ? -2.975 13.183 -21.875 1.00 95.44 97 VAL A CA 1
ATOM 741 C C . VAL A 1 97 ? -3.962 12.109 -21.424 1.00 95.44 97 VAL A C 1
ATOM 743 O O . VAL A 1 97 ? -5.162 12.324 -21.527 1.00 95.44 97 VAL A O 1
ATOM 746 N N . PHE A 1 98 ? -3.483 10.981 -20.893 1.00 91.88 98 PHE A N 1
ATOM 747 C CA . PHE A 1 98 ? -4.342 9.917 -20.370 1.00 91.88 98 PHE A CA 1
ATOM 748 C C . PHE A 1 98 ? -5.242 10.420 -19.235 1.00 91.88 98 PHE A C 1
ATOM 750 O O . PHE A 1 98 ? -6.456 10.246 -19.294 1.00 91.88 98 PHE A O 1
ATOM 757 N N . VAL A 1 99 ? -4.661 11.098 -18.242 1.00 91.44 99 VAL A N 1
ATOM 758 C CA . VAL A 1 99 ? -5.379 11.657 -17.091 1.00 91.44 99 VAL A CA 1
ATOM 759 C C . VAL A 1 99 ? -6.428 12.679 -17.535 1.00 91.44 99 VAL A C 1
ATOM 761 O O . VAL A 1 99 ? -7.512 12.701 -16.960 1.00 91.44 99 VAL A O 1
ATOM 764 N N . ALA A 1 100 ? -6.180 13.449 -18.601 1.00 94.25 100 ALA A N 1
ATOM 765 C CA . ALA A 1 100 ? -7.155 14.391 -19.157 1.00 94.25 100 ALA A CA 1
ATOM 766 C C . ALA A 1 100 ? -8.440 13.724 -19.692 1.00 94.25 100 ALA A C 1
ATOM 768 O O . ALA A 1 100 ? -9.463 14.395 -19.812 1.00 94.25 100 ALA A O 1
ATOM 769 N N . PHE A 1 101 ? -8.413 12.421 -19.996 1.00 95.06 101 PHE A N 1
ATOM 770 C CA . PHE A 1 101 ? -9.603 11.638 -20.360 1.00 95.06 101 PHE A CA 1
ATOM 771 C C . PHE A 1 101 ? -10.275 10.949 -19.162 1.00 95.06 101 PHE A C 1
ATOM 773 O O . PHE A 1 101 ? -11.266 10.242 -19.337 1.00 95.06 101 PHE A O 1
ATOM 780 N N . THR A 1 102 ? -9.752 11.132 -17.951 1.00 90.44 102 THR A N 1
ATOM 781 C CA . THR A 1 102 ? -10.294 10.551 -16.717 1.00 90.44 102 THR A CA 1
ATOM 782 C C . THR A 1 102 ? -10.883 11.634 -15.817 1.00 90.44 102 THR A C 1
ATOM 784 O O . THR A 1 102 ? -10.524 12.802 -15.924 1.00 90.44 102 THR A O 1
ATOM 787 N N . ASN A 1 103 ? -11.756 11.248 -14.884 1.00 92.19 103 ASN A N 1
ATOM 788 C CA . ASN A 1 103 ? -12.279 12.150 -13.851 1.00 92.19 103 ASN A CA 1
ATOM 789 C C . ASN A 1 103 ? -11.338 12.248 -12.632 1.00 92.19 103 ASN A C 1
ATOM 791 O O . ASN A 1 103 ? -11.796 12.262 -11.495 1.00 92.19 103 ASN A O 1
ATOM 795 N N . TYR A 1 104 ? -10.021 12.232 -12.845 1.00 90.56 104 TYR A N 1
ATOM 796 C CA . TYR A 1 104 ? -9.054 12.329 -11.754 1.00 90.56 104 TYR A CA 1
ATOM 797 C C . TYR A 1 104 ? -8.939 13.784 -11.284 1.00 90.56 104 TYR A C 1
ATOM 799 O O . TYR A 1 104 ? -8.577 14.672 -12.059 1.00 90.56 104 TYR A O 1
ATOM 807 N N . GLY A 1 105 ? -9.245 14.037 -10.014 1.00 88.44 105 GLY A N 1
ATOM 808 C CA . GLY A 1 105 ? -9.279 15.382 -9.445 1.00 88.44 105 GLY A CA 1
ATOM 809 C C . GLY A 1 105 ? -9.574 15.379 -7.949 1.00 88.44 105 GLY A C 1
ATOM 810 O O . GLY A 1 105 ? -9.585 14.327 -7.308 1.00 88.44 105 GLY A O 1
ATOM 811 N N . ASP A 1 106 ? -9.821 16.565 -7.395 1.00 82.81 106 ASP A N 1
ATOM 812 C CA . ASP A 1 106 ? -10.166 16.744 -5.982 1.00 82.81 106 ASP A CA 1
ATOM 813 C C . ASP A 1 106 ? -11.523 16.069 -5.694 1.00 82.81 106 ASP A C 1
ATOM 815 O O . ASP A 1 106 ? -12.564 16.504 -6.186 1.00 82.81 106 ASP A O 1
ATOM 819 N N . GLY A 1 107 ? -11.491 14.924 -5.004 1.00 86.81 107 GLY A N 1
ATOM 820 C CA . GLY A 1 107 ? -12.644 14.040 -4.767 1.00 86.81 107 GLY A CA 1
ATOM 821 C C . GLY A 1 107 ? -12.591 12.664 -5.454 1.00 86.81 107 GLY A C 1
ATOM 822 O O . GLY A 1 107 ? -13.324 11.771 -5.047 1.00 86.81 107 GLY A O 1
ATOM 823 N N . HIS A 1 108 ? -11.700 12.448 -6.430 1.00 88.94 108 HIS A N 1
ATOM 824 C CA . HIS A 1 108 ? -11.529 11.164 -7.138 1.00 88.94 108 HIS A CA 1
ATOM 825 C C . HIS A 1 108 ? -10.048 10.771 -7.202 1.00 88.94 108 HIS A C 1
ATOM 827 O O . HIS A 1 108 ? -9.446 10.669 -8.272 1.00 88.94 108 HIS A O 1
ATOM 833 N N . LEU A 1 109 ? -9.446 10.617 -6.024 1.00 89.69 109 LEU A N 1
ATOM 834 C CA . LEU A 1 109 ? -8.016 10.330 -5.880 1.00 89.69 109 LEU A CA 1
ATOM 835 C C . LEU A 1 109 ? -7.721 8.837 -5.714 1.00 89.69 109 LEU A C 1
ATOM 837 O O . LEU A 1 109 ? -6.669 8.364 -6.139 1.00 89.69 109 LEU A O 1
ATOM 841 N N . LEU A 1 110 ? -8.635 8.112 -5.069 1.00 89.25 110 LEU A N 1
ATOM 842 C CA . LEU A 1 110 ? -8.489 6.693 -4.775 1.00 89.25 110 LEU A CA 1
ATOM 843 C C . LEU A 1 110 ? -9.114 5.853 -5.886 1.00 89.25 110 LEU A C 1
ATOM 845 O O . LEU A 1 110 ? -10.068 6.262 -6.548 1.00 89.25 110 LEU A O 1
ATOM 849 N N . THR A 1 111 ? -8.580 4.649 -6.067 1.00 88.38 111 THR A N 1
ATOM 850 C CA . THR A 1 111 ? -9.257 3.631 -6.876 1.00 88.38 111 THR A CA 1
ATOM 851 C C . THR A 1 111 ? -10.541 3.171 -6.184 1.00 88.38 111 THR A C 1
ATOM 853 O O . THR A 1 111 ? -10.703 3.352 -4.975 1.00 88.38 111 THR A O 1
ATOM 856 N N . GLU A 1 112 ? -11.454 2.558 -6.937 1.00 87.88 112 GLU A N 1
ATOM 857 C CA . GLU A 1 112 ? -12.708 2.021 -6.395 1.00 87.88 112 GLU A CA 1
ATOM 858 C C . GLU A 1 112 ? -12.453 1.064 -5.225 1.00 87.88 112 GLU A C 1
ATOM 860 O O . GLU A 1 112 ? -12.959 1.297 -4.134 1.00 87.88 112 GLU A O 1
ATOM 865 N N . ASN A 1 113 ? -11.576 0.072 -5.412 1.00 88.69 113 ASN A N 1
ATOM 866 C CA . ASN A 1 113 ? -11.236 -0.900 -4.369 1.00 88.69 113 ASN A CA 1
ATOM 867 C C . ASN A 1 113 ? -10.692 -0.224 -3.103 1.00 88.69 113 ASN A C 1
ATOM 869 O O . ASN A 1 113 ? -11.129 -0.532 -2.002 1.00 88.69 113 ASN A O 1
ATOM 873 N N . GLN A 1 114 ? -9.788 0.750 -3.250 1.00 89.31 114 GLN A N 1
ATOM 874 C CA . GLN A 1 114 ? -9.263 1.496 -2.101 1.00 89.31 114 GLN A CA 1
ATOM 875 C C . GLN A 1 114 ? -10.342 2.336 -1.409 1.00 89.31 114 GLN A C 1
ATOM 877 O O . GLN A 1 114 ? -10.314 2.493 -0.191 1.00 89.31 114 GLN A O 1
ATOM 882 N N . SER A 1 115 ? -11.282 2.883 -2.179 1.00 91.19 115 SER A N 1
ATOM 883 C CA . SER A 1 115 ? -12.402 3.654 -1.639 1.00 91.19 115 SER A CA 1
ATOM 884 C C . SER A 1 115 ? -13.356 2.750 -0.861 1.00 91.19 115 SER A C 1
ATOM 886 O O . SER A 1 115 ? -13.743 3.113 0.244 1.00 91.19 115 SER A O 1
ATOM 888 N N . ILE A 1 116 ? -13.672 1.560 -1.388 1.00 90.81 116 ILE A N 1
ATOM 889 C CA . ILE A 1 116 ? -14.472 0.539 -0.697 1.00 90.81 116 ILE A CA 1
ATOM 890 C C . ILE A 1 116 ? -13.788 0.154 0.613 1.00 90.81 116 ILE A C 1
ATOM 892 O O . ILE A 1 116 ? -14.381 0.329 1.671 1.00 90.81 116 ILE A O 1
ATOM 896 N N . GLU A 1 117 ? -12.510 -0.235 0.572 1.00 89.50 117 GLU A N 1
ATOM 897 C CA . GLU A 1 117 ? -11.745 -0.585 1.775 1.00 89.50 117 GLU A CA 1
ATOM 898 C C . GLU A 1 117 ? -11.703 0.550 2.811 1.00 89.50 117 GLU A C 1
ATOM 900 O O . GLU A 1 117 ? -11.637 0.305 4.016 1.00 89.50 117 GLU A O 1
ATOM 905 N N . GLN A 1 118 ? -11.677 1.810 2.371 1.00 88.31 118 GLN A N 1
ATOM 906 C CA . GLN A 1 118 ? -11.679 2.960 3.272 1.00 88.31 118 GLN A CA 1
ATOM 907 C C . GLN A 1 118 ? -13.061 3.209 3.886 1.00 88.31 118 GLN A C 1
ATOM 909 O O . GLN A 1 118 ? -13.146 3.486 5.081 1.00 88.31 118 GLN A O 1
ATOM 914 N N . ILE A 1 119 ? -14.127 3.091 3.097 1.00 89.31 119 ILE A N 1
ATOM 915 C CA . ILE A 1 119 ? -15.514 3.247 3.552 1.00 89.31 119 ILE A CA 1
ATOM 916 C C . ILE A 1 119 ? -15.890 2.111 4.508 1.00 89.31 119 ILE A C 1
ATOM 918 O O . ILE A 1 119 ? -16.485 2.353 5.553 1.00 89.31 119 ILE A O 1
ATOM 922 N N . GLU A 1 120 ? -15.472 0.884 4.210 1.00 87.38 120 GLU A N 1
ATOM 923 C CA . GLU A 1 120 ? -15.660 -0.289 5.065 1.00 87.38 120 GLU A CA 1
ATOM 924 C C . GLU A 1 120 ? -14.964 -0.157 6.425 1.00 87.38 120 GLU A C 1
ATOM 926 O O . GLU A 1 120 ? -15.381 -0.787 7.396 1.00 87.38 120 GLU A O 1
ATOM 931 N N . LYS A 1 121 ? -13.924 0.676 6.539 1.00 84.56 121 LYS A N 1
ATOM 932 C CA . LYS A 1 121 ? -13.285 0.974 7.830 1.00 84.56 121 LYS A CA 1
ATOM 933 C C . LYS A 1 121 ? -14.105 1.931 8.691 1.00 84.56 121 LYS A C 1
ATOM 935 O O . LYS A 1 121 ? -13.804 2.051 9.880 1.00 84.56 121 LYS A O 1
ATOM 940 N N . GLU A 1 122 ? -15.117 2.610 8.148 1.00 84.12 122 GLU A N 1
ATOM 941 C CA . GLU A 1 122 ? -15.999 3.439 8.963 1.00 84.12 122 GLU A CA 1
ATOM 942 C C . GLU A 1 122 ? -16.832 2.568 9.900 1.00 84.12 122 GLU A C 1
ATOM 944 O O . GLU A 1 122 ? -17.552 1.654 9.491 1.00 84.12 122 GLU A O 1
ATOM 949 N N . ARG A 1 123 ? -16.766 2.900 11.188 1.00 82.31 123 ARG A N 1
ATOM 950 C CA . ARG A 1 123 ? -17.543 2.241 12.231 1.00 82.31 123 ARG A CA 1
ATOM 951 C C . ARG A 1 123 ? -18.371 3.256 12.994 1.00 82.31 123 ARG A C 1
ATOM 953 O O . ARG A 1 123 ? -17.990 4.422 13.113 1.00 82.31 123 ARG A O 1
ATOM 960 N N . TYR A 1 124 ? -19.500 2.806 13.518 1.00 83.69 124 TYR A N 1
ATOM 961 C CA . TYR A 1 124 ? -20.391 3.621 14.331 1.00 83.69 124 TYR A CA 1
ATOM 962 C C . TYR A 1 124 ? -20.812 2.868 15.591 1.00 83.69 124 TYR A C 1
ATOM 964 O O . TYR A 1 124 ? -20.719 1.643 15.666 1.00 83.69 124 TYR A O 1
ATOM 972 N N . LEU A 1 125 ? -21.252 3.630 16.590 1.00 83.75 125 LEU A N 1
ATOM 973 C CA . LEU A 1 125 ? -21.892 3.094 17.783 1.00 83.75 125 LEU A CA 1
ATOM 974 C C . LEU A 1 125 ? -23.405 3.007 17.506 1.00 83.75 125 LEU A C 1
ATOM 976 O O . LEU A 1 125 ? -24.010 4.060 17.275 1.00 83.75 125 LEU A O 1
ATOM 980 N N . PRO A 1 1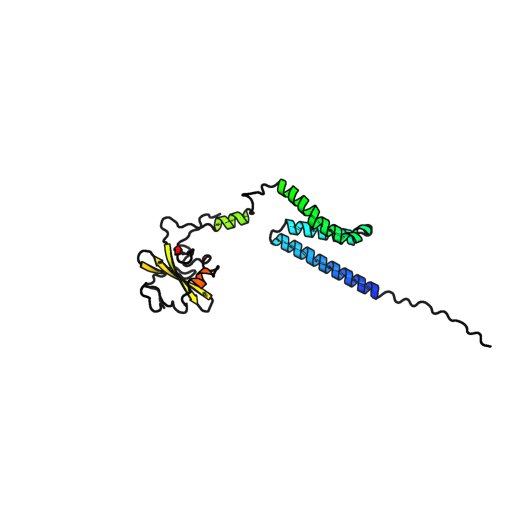26 ? -24.015 1.809 17.473 1.00 81.81 126 PRO A N 1
ATOM 981 C CA . PRO A 1 126 ? -25.453 1.665 17.259 1.00 81.81 126 PRO A CA 1
ATOM 982 C C . PRO A 1 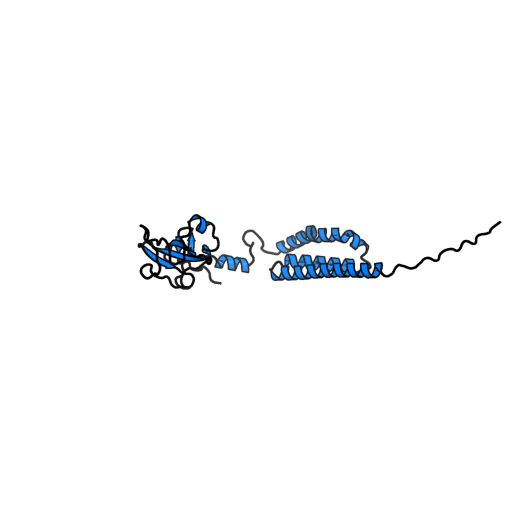126 ? -26.269 2.224 18.434 1.00 81.81 126 PRO A C 1
ATOM 984 O O . PRO A 1 126 ? -25.778 2.309 19.561 1.00 81.81 126 PRO A O 1
ATOM 987 N N . GLU A 1 127 ? -27.532 2.589 18.187 1.00 70.56 127 GLU A N 1
ATOM 988 C CA . GLU A 1 127 ? -28.473 2.993 19.241 1.00 70.56 127 GLU A CA 1
ATOM 989 C C . GLU A 1 127 ? -28.767 1.781 20.143 1.00 70.56 127 GLU A C 1
ATOM 991 O O . GLU A 1 127 ? -29.524 0.886 19.776 1.00 70.56 127 GLU A O 1
ATOM 996 N N . GLY A 1 128 ? -28.094 1.719 21.296 1.00 73.12 128 GLY A N 1
ATOM 997 C CA . GLY A 1 128 ? -28.091 0.570 22.214 1.00 73.12 128 GLY A CA 1
ATOM 998 C C . GLY A 1 128 ? -26.703 -0.029 22.467 1.00 73.12 128 GLY A C 1
ATOM 999 O O . GLY A 1 128 ? -26.554 -0.835 23.379 1.00 73.12 128 GLY A O 1
ATOM 1000 N N . GLY A 1 129 ? -25.685 0.381 21.704 1.00 72.69 129 GLY A N 1
ATOM 1001 C CA . GLY A 1 129 ? -24.298 -0.002 21.950 1.00 72.69 129 GLY A CA 1
ATOM 1002 C C . GLY A 1 129 ? -23.744 0.677 23.203 1.00 72.69 129 GLY A C 1
ATOM 1003 O O . GLY A 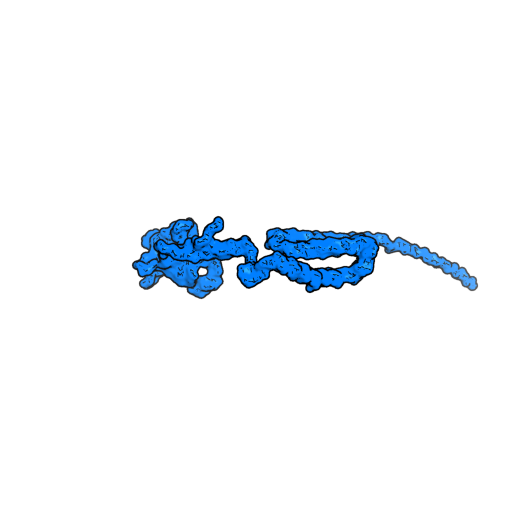1 129 ? -23.929 1.878 23.408 1.00 72.69 129 GLY A O 1
ATOM 1004 N N . ALA A 1 130 ? -23.036 -0.089 24.029 1.00 80.88 130 ALA A N 1
ATOM 1005 C CA . ALA A 1 130 ? -22.400 0.424 25.235 1.00 80.88 130 ALA A CA 1
ATOM 1006 C C . ALA A 1 130 ? -20.982 0.950 24.952 1.00 80.88 130 ALA A C 1
ATOM 1008 O O . ALA A 1 130 ? -20.226 0.391 24.146 1.00 80.88 130 ALA A O 1
ATOM 1009 N N . ALA A 1 131 ? -20.630 2.035 25.643 1.00 83.94 131 ALA A N 1
ATOM 1010 C CA . ALA A 1 131 ? -19.270 2.540 25.743 1.00 83.94 131 ALA A CA 1
ATOM 1011 C C . ALA A 1 131 ? -18.696 2.161 27.112 1.00 83.94 131 ALA A C 1
ATOM 1013 O O . ALA A 1 131 ? -19.365 2.271 28.139 1.00 83.94 131 ALA A O 1
ATOM 1014 N N . PHE A 1 132 ? -17.447 1.722 27.109 1.00 84.81 132 PHE A N 1
ATOM 1015 C CA . PHE A 1 132 ? -16.725 1.222 28.262 1.00 84.81 132 PHE A CA 1
ATOM 1016 C C . PHE A 1 132 ? -15.418 1.993 28.421 1.00 84.81 132 PHE A C 1
ATOM 1018 O O . PHE A 1 132 ? -14.714 2.280 27.448 1.00 84.81 132 PHE A O 1
ATOM 1025 N N . SER A 1 133 ? -15.049 2.291 29.661 1.00 85.06 133 SER A N 1
ATOM 1026 C CA . SER A 1 133 ? -13.659 2.606 29.973 1.00 85.06 133 SER A CA 1
ATOM 1027 C C . SER A 1 133 ? -12.844 1.317 29.948 1.00 85.06 133 SER A C 1
ATOM 1029 O O . SER A 1 133 ? -13.361 0.260 30.307 1.00 85.06 133 SER A O 1
ATOM 1031 N N . TRP A 1 134 ? -11.598 1.376 29.480 1.00 85.25 134 TRP A N 1
ATOM 1032 C CA . TRP A 1 134 ? -10.787 0.170 29.331 1.00 85.25 134 TRP A CA 1
ATOM 1033 C C . TRP A 1 134 ? -9.395 0.306 29.941 1.00 85.25 134 TRP A C 1
ATOM 1035 O O . TRP A 1 134 ? -8.789 1.378 29.938 1.00 85.25 134 TRP A O 1
ATOM 1045 N N . THR A 1 135 ? -8.877 -0.815 30.436 1.00 84.50 135 THR A N 1
ATOM 1046 C CA . THR A 1 135 ? -7.484 -0.989 30.857 1.00 84.50 135 THR A CA 1
ATOM 1047 C C . THR A 1 135 ? -6.904 -2.196 30.131 1.00 84.50 135 THR A C 1
ATOM 1049 O O . THR A 1 135 ? -7.480 -3.279 30.169 1.00 84.50 135 THR A O 1
ATOM 1052 N N . GLY A 1 136 ? -5.787 -2.003 29.429 1.00 83.38 136 GLY A N 1
ATOM 1053 C CA . GLY A 1 136 ? -5.132 -3.069 28.674 1.00 83.38 136 GLY A CA 1
ATOM 1054 C C . GLY A 1 136 ? -4.117 -3.826 29.507 1.00 83.38 136 GLY A C 1
ATOM 1055 O O . GLY A 1 136 ? -3.394 -3.228 30.302 1.00 83.38 136 GLY A O 1
ATOM 1056 N N . TYR A 1 137 ? -4.017 -5.121 29.255 1.00 83.50 137 TYR A N 1
ATOM 1057 C CA . TYR A 1 137 ? -3.011 -6.003 29.822 1.00 83.50 137 TYR A CA 1
ATOM 1058 C C . TYR A 1 137 ? -2.323 -6.764 28.693 1.00 83.50 137 TYR A C 1
ATOM 1060 O O . TYR A 1 137 ? -2.945 -7.051 27.667 1.00 83.50 137 TYR A O 1
ATOM 1068 N N . LYS A 1 138 ? -1.039 -7.075 28.868 1.00 83.12 138 LYS A N 1
ATOM 1069 C CA . LYS A 1 138 ? -0.232 -7.802 27.885 1.00 83.12 138 LYS A CA 1
ATOM 1070 C C . LYS A 1 138 ? 0.588 -8.889 28.565 1.00 83.12 138 LYS A C 1
ATOM 1072 O O . LYS A 1 138 ? 1.179 -8.637 29.610 1.00 83.12 138 LYS A O 1
ATOM 1077 N N . ASN A 1 139 ? 0.637 -10.080 27.975 1.00 81.81 139 ASN A N 1
ATOM 1078 C CA . ASN A 1 139 ? 1.491 -11.168 28.461 1.00 81.81 139 ASN A CA 1
ATOM 1079 C C . ASN A 1 139 ? 2.867 -11.166 27.765 1.00 81.81 139 ASN A C 1
ATOM 1081 O O . ASN A 1 139 ? 3.101 -10.454 26.783 1.00 81.81 139 ASN A O 1
ATOM 1085 N N . ALA A 1 140 ? 3.786 -12.008 28.246 1.00 76.12 140 ALA A N 1
ATOM 1086 C CA . ALA A 1 140 ? 5.116 -12.173 27.650 1.00 76.12 140 ALA A CA 1
ATOM 1087 C C . ALA A 1 140 ? 5.082 -12.711 26.202 1.00 76.12 140 ALA A C 1
ATOM 1089 O O . ALA A 1 140 ? 6.025 -12.481 25.444 1.00 76.12 140 ALA A O 1
ATOM 1090 N N . ALA A 1 141 ? 3.998 -13.390 25.804 1.00 75.31 141 ALA A N 1
ATOM 1091 C CA . ALA A 1 141 ? 3.767 -13.864 24.436 1.00 75.31 141 ALA A CA 1
ATOM 1092 C C . ALA A 1 141 ? 3.299 -12.750 23.476 1.00 75.31 141 ALA A C 1
ATOM 1094 O O . ALA A 1 141 ? 3.323 -12.929 22.259 1.00 75.31 141 ALA A O 1
ATOM 1095 N N . GLY A 1 142 ? 2.930 -11.582 24.006 1.00 73.44 142 GLY A N 1
ATOM 1096 C CA . GLY A 1 142 ? 2.507 -10.421 23.234 1.00 73.44 142 GLY A CA 1
ATOM 1097 C C . GLY A 1 142 ? 1.007 -10.341 22.948 1.00 73.44 142 GLY A C 1
ATOM 1098 O O . GLY A 1 142 ? 0.604 -9.508 22.142 1.00 73.44 142 GLY A O 1
ATOM 1099 N N . GLU A 1 143 ? 0.194 -11.167 23.598 1.00 79.44 143 GLU A N 1
ATOM 1100 C CA . GLU A 1 143 ? -1.264 -11.158 23.499 1.00 79.44 143 GLU A CA 1
ATOM 1101 C C . GLU A 1 143 ? -1.874 -10.096 24.417 1.00 79.44 143 GLU A C 1
ATOM 1103 O O . GLU A 1 143 ? -1.339 -9.804 25.490 1.00 79.44 143 GLU A O 1
ATOM 1108 N N . TYR A 1 144 ? -3.016 -9.547 24.001 1.00 80.69 144 TYR A N 1
ATOM 1109 C CA . TYR A 1 144 ? -3.700 -8.457 24.690 1.00 80.69 144 TYR A CA 1
ATOM 1110 C C . TYR A 1 144 ? -5.018 -8.929 25.288 1.00 80.69 144 TYR A C 1
ATOM 1112 O O . TYR A 1 144 ? -5.797 -9.616 24.629 1.00 80.69 144 TYR A O 1
ATOM 1120 N N . VAL A 1 145 ? -5.294 -8.478 26.507 1.00 83.62 145 VAL A N 1
ATOM 1121 C CA . VAL A 1 145 ? -6.587 -8.641 27.177 1.00 83.62 145 VAL A CA 1
ATOM 1122 C C . VAL A 1 145 ? -7.039 -7.277 27.677 1.00 83.62 145 VAL A C 1
ATOM 1124 O O . VAL A 1 145 ? -6.215 -6.474 28.120 1.00 83.62 145 VAL A O 1
ATOM 1127 N N . LEU A 1 146 ? -8.338 -6.993 27.591 1.00 83.56 146 LEU A N 1
ATOM 1128 C CA . LEU A 1 146 ? -8.903 -5.745 28.091 1.00 83.56 146 LEU A CA 1
ATOM 1129 C C . LEU A 1 146 ? -9.792 -5.999 29.302 1.00 83.56 146 LEU A C 1
ATOM 1131 O O . LEU A 1 146 ? -10.646 -6.882 29.291 1.00 83.56 146 LEU A O 1
ATOM 1135 N N . TRP A 1 147 ? -9.630 -5.162 30.317 1.00 84.38 147 TRP A N 1
ATOM 1136 C CA . TRP A 1 147 ? -10.619 -4.974 31.367 1.00 84.38 147 TRP A CA 1
ATOM 1137 C C . TRP A 1 147 ? -11.493 -3.784 31.002 1.00 84.38 147 TRP A C 1
ATOM 1139 O O . TRP A 1 147 ? -10.972 -2.688 30.797 1.00 84.38 147 TRP A O 1
ATOM 1149 N N . LEU A 1 148 ? -12.795 -4.001 30.895 1.00 85.38 148 LEU A N 1
ATOM 1150 C CA . LEU A 1 148 ? -13.800 -3.014 30.528 1.00 85.38 148 LEU A CA 1
ATOM 1151 C C . LEU A 1 148 ? -14.644 -2.659 31.754 1.00 85.38 148 LEU A C 1
ATOM 1153 O O . LEU A 1 148 ? -14.972 -3.536 32.545 1.00 85.38 148 LEU A O 1
ATOM 1157 N N . GLN A 1 149 ? -15.036 -1.396 31.892 1.00 86.31 149 GLN A N 1
ATOM 1158 C CA . GLN A 1 149 ? -16.004 -0.941 32.893 1.00 86.31 149 GLN A CA 1
ATOM 1159 C C . GLN A 1 149 ? -17.031 -0.011 32.246 1.00 86.31 149 GLN A C 1
ATOM 1161 O O . GLN A 1 149 ? -16.644 0.920 31.532 1.00 86.31 149 GLN A O 1
ATOM 1166 N N . ASN A 1 150 ? -18.323 -0.250 32.480 1.00 84.44 150 ASN A N 1
ATOM 1167 C CA . ASN A 1 150 ? -19.398 0.633 32.007 1.00 84.44 150 ASN A CA 1
ATOM 1168 C C . ASN A 1 150 ? -19.622 1.828 32.956 1.00 84.44 150 ASN A C 1
ATOM 1170 O O . ASN A 1 150 ? -18.963 1.958 33.989 1.00 84.44 150 ASN A O 1
ATOM 1174 N N . ALA A 1 151 ? -20.540 2.727 32.590 1.00 79.38 151 ALA A N 1
ATOM 1175 C CA . ALA A 1 151 ? -20.876 3.895 33.408 1.00 79.38 151 ALA A CA 1
ATOM 1176 C C . ALA A 1 151 ? -21.597 3.513 34.717 1.00 79.38 151 ALA A C 1
ATOM 1178 O O . ALA A 1 151 ? -21.567 4.268 35.687 1.00 79.38 151 ALA A O 1
ATOM 1179 N N . GLU A 1 152 ? -22.221 2.336 34.743 1.00 76.31 152 GLU A N 1
ATOM 1180 C CA . GLU A 1 152 ? -22.948 1.755 35.868 1.00 76.31 152 GLU A CA 1
ATOM 1181 C C . GLU A 1 152 ? -22.024 1.068 36.896 1.00 76.31 152 GLU A C 1
ATOM 1183 O O . GLU A 1 152 ? -22.480 0.708 37.982 1.00 76.31 152 GLU A O 1
ATOM 1188 N N . GLY A 1 153 ? -20.725 0.935 36.595 1.00 75.50 153 GLY A N 1
ATOM 1189 C CA . GLY A 1 153 ? -19.712 0.334 37.471 1.00 75.50 153 GLY A CA 1
ATOM 1190 C C . GLY A 1 153 ? -19.577 -1.189 37.354 1.00 75.50 153 GLY A C 1
ATOM 1191 O O . GLY A 1 153 ? -18.844 -1.805 38.127 1.00 75.50 153 GLY A O 1
ATOM 1192 N N . GLU A 1 154 ? -20.256 -1.812 36.393 1.00 81.38 154 GLU A N 1
ATOM 1193 C CA . GLU A 1 154 ? -20.071 -3.218 36.045 1.00 81.38 154 GLU A CA 1
ATOM 1194 C C . GLU A 1 154 ? -18.777 -3.391 35.249 1.00 81.38 154 GLU A C 1
ATOM 1196 O O . GLU A 1 154 ? -18.455 -2.609 34.350 1.00 81.38 154 GLU A O 1
ATOM 1201 N N . SER A 1 155 ? -18.029 -4.438 35.587 1.00 84.31 155 SER A N 1
ATOM 1202 C CA . SER A 1 155 ? -16.762 -4.775 34.948 1.00 84.31 155 SER A CA 1
ATOM 1203 C C . SER A 1 155 ? -16.897 -6.012 34.071 1.00 84.31 155 SER A C 1
ATOM 1205 O O . SER A 1 155 ? -17.651 -6.931 34.392 1.00 84.31 155 SER A O 1
ATOM 1207 N N . PHE A 1 156 ? -16.148 -6.048 32.973 1.00 84.19 156 PHE A N 1
ATOM 1208 C CA . PHE A 1 156 ? -16.114 -7.157 32.026 1.00 84.19 156 PHE A CA 1
ATOM 1209 C C . PHE A 1 156 ? -14.678 -7.419 31.577 1.00 84.19 156 PHE A C 1
ATOM 1211 O O . PHE A 1 156 ? -13.915 -6.492 31.314 1.00 84.19 156 PHE A O 1
ATOM 1218 N N . LEU A 1 157 ? -14.317 -8.687 31.440 1.00 84.31 157 LEU A N 1
ATOM 1219 C CA . LEU A 1 157 ? -13.073 -9.120 30.832 1.00 84.31 157 LEU A CA 1
ATOM 1220 C C . LEU A 1 157 ? -13.322 -9.428 29.352 1.00 84.31 157 LEU A C 1
ATOM 1222 O O . LEU A 1 157 ? -14.162 -10.264 29.012 1.00 84.31 157 LEU A O 1
ATOM 1226 N N . ALA A 1 158 ? -12.587 -8.752 28.473 1.00 83.69 158 ALA A N 1
ATOM 1227 C CA . ALA A 1 158 ? -12.671 -8.932 27.033 1.00 83.69 158 ALA A CA 1
ATOM 1228 C C . ALA A 1 158 ? -11.383 -9.569 26.505 1.00 83.69 158 ALA A C 1
ATOM 1230 O O . ALA A 1 158 ? -10.314 -8.950 26.467 1.00 83.69 158 ALA A O 1
ATOM 1231 N N . ILE A 1 159 ? -11.510 -10.824 26.083 1.00 81.38 159 ILE A N 1
ATOM 1232 C CA . ILE A 1 159 ? -10.450 -11.605 25.447 1.00 81.38 159 ILE A CA 1
ATOM 1233 C C . ILE A 1 159 ? -10.756 -11.658 23.939 1.00 81.38 159 ILE A C 1
ATOM 1235 O O . ILE A 1 159 ? -11.921 -11.837 23.563 1.00 81.38 159 ILE A O 1
ATOM 1239 N N . PRO A 1 160 ? -9.763 -11.487 23.047 1.00 79.56 160 PRO A N 1
ATOM 1240 C CA . PRO A 1 160 ? -9.984 -11.617 21.608 1.00 79.56 160 PRO A CA 1
ATOM 1241 C C . PRO A 1 160 ? -10.597 -12.981 21.248 1.00 79.56 160 PRO A C 1
ATOM 1243 O O . PRO A 1 160 ? -10.036 -14.024 21.579 1.00 79.56 160 PRO A O 1
ATOM 1246 N N . GLY A 1 161 ? -11.751 -12.984 20.572 1.00 72.19 161 GLY A N 1
ATOM 1247 C CA . GLY A 1 161 ? -12.415 -14.205 20.095 1.00 72.19 161 GLY A CA 1
ATOM 1248 C C . GLY A 1 161 ? -13.214 -14.998 21.140 1.00 72.19 161 GLY A C 1
ATOM 1249 O O . GLY A 1 161 ? -13.757 -16.049 20.803 1.00 72.19 161 GLY A O 1
ATOM 1250 N N . GLN A 1 162 ? -13.323 -14.518 22.383 1.00 78.31 162 GLN A N 1
ATOM 1251 C CA . GLN A 1 162 ? -14.189 -15.102 23.418 1.00 78.31 162 GLN A CA 1
ATOM 1252 C C . GLN A 1 162 ? -15.319 -14.134 23.786 1.00 78.31 162 GLN A C 1
ATOM 1254 O O . GLN A 1 162 ? -15.138 -12.926 23.653 1.00 78.31 162 GLN A O 1
ATOM 1259 N N . PRO A 1 163 ? -16.489 -14.616 24.246 1.00 78.12 163 PRO A N 1
ATOM 1260 C CA . PRO A 1 163 ? -17.535 -13.729 24.751 1.00 78.12 163 PRO A CA 1
ATOM 1261 C C . PRO A 1 163 ? -17.030 -12.908 25.945 1.00 78.12 163 PRO A C 1
ATOM 1263 O O . PRO A 1 163 ? -16.124 -13.328 26.664 1.00 78.12 163 PRO A O 1
ATOM 1266 N N . LEU A 1 164 ? -17.636 -11.739 26.159 1.00 79.94 164 LEU A N 1
ATOM 1267 C CA . LEU A 1 164 ? -17.346 -10.899 27.320 1.00 79.94 164 LEU A CA 1
ATOM 1268 C C . LEU A 1 164 ? -17.671 -11.670 28.604 1.00 79.94 164 LEU A C 1
ATOM 1270 O O . LEU A 1 164 ? -18.809 -12.096 28.800 1.00 79.94 164 LEU A O 1
ATOM 1274 N N . VAL A 1 165 ? -16.677 -11.839 29.474 1.00 82.44 165 VAL A N 1
ATOM 1275 C CA . VAL A 1 165 ? -16.857 -12.508 30.767 1.00 82.44 165 VAL A CA 1
ATOM 1276 C C . VAL A 1 165 ? -17.132 -11.436 31.820 1.00 82.44 165 VAL A C 1
ATOM 1278 O O . VAL A 1 165 ? -16.322 -10.518 31.951 1.00 82.44 165 VAL A O 1
ATOM 1281 N N . PRO A 1 166 ? -18.236 -11.498 32.584 1.00 82.62 166 PRO A N 1
ATOM 1282 C CA . PRO A 1 166 ? -18.459 -10.575 33.692 1.00 82.62 166 PRO A CA 1
ATOM 1283 C C . PRO A 1 166 ? -17.285 -10.614 34.676 1.00 82.62 166 PRO A C 1
ATOM 1285 O O . PRO A 1 166 ? -16.814 -11.687 35.046 1.00 82.62 166 PRO A O 1
ATOM 1288 N N . GLY A 1 167 ? -16.824 -9.456 35.146 1.00 77.31 167 GLY A N 1
ATOM 1289 C CA . GLY A 1 167 ? -15.679 -9.344 36.055 1.00 77.31 167 GLY A CA 1
ATOM 1290 C C . GLY A 1 167 ? -15.864 -10.105 37.373 1.00 77.31 167 GLY A C 1
ATOM 1291 O O . GLY A 1 167 ? -14.885 -10.516 37.983 1.00 77.31 167 GLY A O 1
ATOM 1292 N N . ALA A 1 168 ? -17.114 -10.362 37.776 1.00 72.75 168 ALA A N 1
ATOM 1293 C CA . ALA A 1 168 ? -17.456 -11.198 38.928 1.00 72.75 168 ALA A CA 1
ATOM 1294 C C . ALA A 1 168 ? -17.219 -12.707 38.703 1.00 72.75 168 ALA A C 1
ATOM 1296 O O . ALA A 1 168 ? -17.059 -13.452 39.666 1.00 72.75 168 ALA A O 1
ATOM 1297 N N . GLU A 1 169 ? -17.218 -13.158 37.448 1.00 72.06 169 GLU A N 1
ATOM 1298 C CA . GLU A 1 169 ? -17.007 -14.556 37.046 1.00 72.06 169 GLU A CA 1
ATOM 1299 C C . GLU A 1 169 ? -15.606 -14.791 36.463 1.00 72.06 169 GLU A C 1
ATOM 1301 O O . GLU A 1 169 ? -15.195 -15.936 36.261 1.00 72.06 169 GLU A O 1
ATOM 1306 N N . ALA A 1 170 ? -14.863 -13.713 36.204 1.00 72.19 170 ALA A N 1
ATOM 1307 C CA . ALA A 1 170 ? -13.501 -13.775 35.708 1.00 72.19 170 ALA A CA 1
ATOM 1308 C C . ALA A 1 170 ? -12.574 -14.431 36.746 1.00 72.19 170 ALA A C 1
ATOM 1310 O O . ALA A 1 170 ? -12.504 -14.030 37.909 1.00 72.19 170 ALA A O 1
ATOM 1311 N N . GLN A 1 171 ? -11.863 -15.465 36.304 1.00 65.94 171 GLN A N 1
ATOM 1312 C CA . GLN A 1 171 ? -10.866 -16.176 37.101 1.00 65.94 171 GLN A CA 1
ATOM 1313 C C . GLN A 1 171 ? -9.485 -15.529 36.926 1.00 65.94 171 GLN A C 1
ATOM 1315 O O . GLN A 1 171 ? -9.249 -14.791 35.970 1.00 65.94 171 GLN A O 1
ATOM 1320 N N . ASP A 1 172 ? -8.588 -15.790 37.879 1.00 67.50 172 ASP A N 1
ATOM 1321 C CA . ASP A 1 172 ? -7.194 -15.321 37.880 1.00 67.50 172 ASP A CA 1
ATOM 1322 C C . ASP A 1 172 ? -7.001 -13.794 37.955 1.00 67.50 172 ASP A C 1
ATOM 1324 O O . ASP A 1 172 ? -5.979 -13.260 37.530 1.00 67.50 172 ASP A O 1
ATOM 1328 N N . LEU A 1 173 ? -7.950 -13.063 38.542 1.00 75.69 173 LEU A N 1
ATOM 1329 C CA . LEU A 1 173 ? -7.773 -11.636 38.821 1.00 75.69 173 LEU A CA 1
ATOM 1330 C C . LEU A 1 173 ? -6.823 -11.415 40.010 1.00 75.69 173 LEU A C 1
ATOM 1332 O O . LEU A 1 173 ? -6.980 -12.022 41.070 1.00 75.69 173 LEU A O 1
ATOM 1336 N N . GLY A 1 174 ? -5.845 -10.525 39.833 1.00 67.50 174 GLY A N 1
ATOM 1337 C CA . GLY A 1 174 ? -4.997 -10.015 40.910 1.00 67.50 174 GLY A CA 1
ATOM 1338 C C . GLY A 1 174 ? -5.752 -9.071 41.852 1.00 67.50 174 GLY A C 1
ATOM 1339 O O . GLY A 1 174 ? -6.961 -8.880 41.731 1.00 67.50 174 GLY A O 1
ATOM 1340 N N . GLU A 1 175 ? -5.035 -8.446 42.792 1.00 74.44 175 GLU A N 1
ATOM 1341 C CA . GLU A 1 175 ? -5.637 -7.474 43.715 1.00 74.44 175 GLU A CA 1
ATOM 1342 C C . GLU A 1 175 ? -6.339 -6.346 42.941 1.00 74.44 175 GLU A C 1
ATOM 1344 O O . GLU A 1 175 ? -5.750 -5.719 42.058 1.00 74.44 175 GLU A O 1
ATOM 1349 N N . LEU A 1 176 ? -7.614 -6.117 43.255 1.00 74.88 176 LEU A N 1
ATOM 1350 C CA . LEU A 1 176 ? -8.410 -5.027 42.696 1.00 74.88 176 LEU A CA 1
ATOM 1351 C C . LEU A 1 176 ? -7.996 -3.719 43.377 1.00 74.88 176 LEU A C 1
ATOM 1353 O O . LEU A 1 176 ? -7.928 -3.656 44.604 1.00 74.88 176 LEU A O 1
ATOM 1357 N N . ASP A 1 177 ? -7.721 -2.684 42.586 1.00 74.25 177 ASP A N 1
ATOM 1358 C CA . ASP A 1 177 ? -7.473 -1.341 43.109 1.00 74.25 177 ASP A CA 1
ATOM 1359 C C . ASP A 1 177 ? -8.768 -0.663 43.605 1.00 74.25 177 ASP A C 1
ATOM 1361 O O . ASP A 1 177 ? -9.870 -1.198 43.460 1.00 74.25 177 ASP A O 1
ATOM 1365 N N . ASP A 1 178 ? -8.649 0.539 44.182 1.00 69.88 178 ASP A N 1
ATOM 1366 C CA . ASP A 1 178 ? -9.783 1.323 44.706 1.00 69.88 178 ASP A CA 1
ATOM 1367 C C . ASP A 1 178 ? -10.868 1.633 43.649 1.00 69.88 178 ASP A C 1
ATOM 1369 O O . ASP A 1 178 ? -11.979 2.029 44.001 1.00 69.88 178 ASP A O 1
ATOM 1373 N N . ASN A 1 179 ? -10.566 1.446 42.357 1.00 64.12 179 ASN A N 1
ATOM 1374 C CA . ASN A 1 179 ? -11.487 1.641 41.236 1.00 64.12 179 ASN A CA 1
ATOM 1375 C C . ASN A 1 179 ? -12.007 0.310 40.657 1.00 64.12 179 ASN A C 1
ATOM 1377 O O . ASN A 1 179 ? -12.612 0.300 39.584 1.00 64.12 179 ASN A O 1
ATOM 1381 N N . GLY A 1 180 ? -11.761 -0.824 41.323 1.00 68.62 180 GLY A N 1
ATOM 1382 C CA . GLY A 1 180 ? -12.181 -2.144 40.850 1.00 68.62 180 GLY A CA 1
ATOM 1383 C C . GLY A 1 180 ? -11.453 -2.595 39.580 1.00 68.62 180 GLY A C 1
ATOM 1384 O O . GLY A 1 180 ? -12.015 -3.353 38.785 1.00 68.62 180 GLY A O 1
ATOM 1385 N N . ILE A 1 181 ? -10.234 -2.097 39.345 1.00 75.69 181 ILE A N 1
ATOM 1386 C CA . ILE A 1 181 ? -9.379 -2.505 38.229 1.00 75.69 181 ILE A CA 1
ATOM 1387 C C . ILE A 1 181 ? -8.337 -3.493 38.771 1.00 75.69 181 ILE A C 1
ATOM 1389 O O . ILE A 1 181 ? -7.610 -3.162 39.709 1.00 75.69 181 ILE A O 1
ATOM 1393 N N . PRO A 1 182 ? -8.223 -4.703 38.203 1.00 77.19 182 PRO A N 1
ATOM 1394 C CA . PRO A 1 182 ? -7.273 -5.695 38.685 1.00 77.19 182 PRO A CA 1
ATOM 1395 C C . PRO A 1 182 ? -5.829 -5.243 38.413 1.00 77.19 182 PRO A C 1
ATOM 1397 O O . PRO A 1 182 ? -5.511 -4.734 37.336 1.00 77.19 182 PRO A O 1
ATOM 1400 N N . ALA A 1 183 ? -4.921 -5.422 39.372 1.00 71.69 183 ALA A N 1
ATOM 1401 C CA . ALA A 1 183 ? -3.500 -5.105 39.193 1.00 71.69 183 ALA A CA 1
ATOM 1402 C C . ALA A 1 183 ? -2.839 -5.991 38.118 1.00 71.69 183 ALA A C 1
ATOM 1404 O O . ALA A 1 183 ? -1.963 -5.534 37.380 1.00 71.69 183 ALA A O 1
ATOM 1405 N N . SER A 1 184 ? -3.313 -7.230 37.991 1.00 71.38 184 SER A N 1
ATOM 1406 C CA . SER A 1 184 ? -2.936 -8.204 36.968 1.00 71.38 184 SER A CA 1
ATOM 1407 C C . SER A 1 184 ? -4.136 -9.082 36.624 1.00 71.38 184 SER A C 1
ATOM 1409 O O . SER A 1 184 ? -5.027 -9.276 37.450 1.00 71.38 184 SER A O 1
ATOM 1411 N N . VAL A 1 185 ? -4.151 -9.642 35.420 1.00 71.94 185 VAL A N 1
ATOM 1412 C CA . VAL A 1 185 ? -5.113 -10.679 35.026 1.00 71.94 185 VAL A CA 1
ATOM 1413 C C . VAL A 1 185 ? -4.280 -11.891 34.636 1.00 71.94 185 VAL A C 1
ATOM 1415 O O . VAL A 1 185 ? -3.612 -11.842 33.616 1.00 71.94 185 VAL A O 1
ATOM 1418 N N . GLY A 1 186 ? -4.229 -12.940 35.453 1.00 74.62 186 GLY A N 1
ATOM 1419 C CA . GLY A 1 186 ? -3.401 -14.129 35.228 1.00 74.62 186 GLY A CA 1
ATOM 1420 C C . GLY A 1 186 ? -1.928 -13.789 34.972 1.00 74.62 186 GLY A C 1
ATOM 1421 O O . GLY A 1 186 ? -1.267 -13.179 35.811 1.00 74.62 186 GLY A O 1
ATOM 1422 N N . GLU A 1 187 ? -1.427 -14.163 33.791 1.00 71.12 187 GLU A N 1
ATOM 1423 C CA . GLU A 1 187 ? -0.060 -13.875 33.317 1.00 71.12 187 GLU A CA 1
ATOM 1424 C C . GLU A 1 187 ? 0.076 -12.529 32.570 1.00 71.12 187 GLU A C 1
ATOM 1426 O O . GLU A 1 187 ? 1.126 -12.236 31.993 1.00 71.12 187 GLU A O 1
ATOM 1431 N N . TYR A 1 188 ? -0.981 -11.713 32.533 1.00 75.31 188 TYR A N 1
ATOM 1432 C CA . TYR A 1 188 ? -1.006 -10.443 31.812 1.00 75.31 188 TYR A CA 1
ATOM 1433 C C . TYR A 1 188 ? -0.677 -9.268 32.748 1.00 75.31 188 TYR A C 1
ATOM 1435 O O . TYR A 1 188 ? -1.361 -9.018 33.747 1.00 75.31 188 TYR A O 1
ATOM 1443 N N . GLU A 1 189 ? 0.352 -8.500 32.390 1.00 77.69 189 GLU A N 1
ATOM 1444 C CA . GLU A 1 189 ? 0.765 -7.291 33.104 1.00 77.69 189 GLU A CA 1
ATOM 1445 C C . GLU A 1 189 ? 0.025 -6.059 32.578 1.00 77.69 189 GLU A C 1
ATOM 1447 O O . GLU A 1 189 ? -0.204 -5.910 31.373 1.00 77.69 189 GLU A O 1
ATOM 1452 N N . LYS A 1 190 ? -0.332 -5.142 33.483 1.00 79.19 190 LYS A N 1
ATOM 1453 C CA . LYS A 1 190 ? -1.040 -3.901 33.149 1.00 79.19 190 LYS A CA 1
ATOM 1454 C C . LYS A 1 190 ? -0.193 -3.019 32.233 1.00 79.19 190 LYS A C 1
ATOM 1456 O O . LYS A 1 190 ? 0.916 -2.607 32.579 1.00 79.19 190 LYS A O 1
ATOM 1461 N N . LEU A 1 191 ? -0.743 -2.666 31.076 1.00 77.69 191 LEU A N 1
ATOM 1462 C CA . LEU A 1 191 ? -0.101 -1.749 30.147 1.00 77.69 191 LEU A CA 1
ATOM 1463 C C . LEU A 1 191 ? -0.179 -0.316 30.671 1.00 77.69 191 LEU A C 1
ATOM 1465 O O . LEU A 1 191 ? -1.227 0.180 31.085 1.00 77.69 191 LEU A O 1
ATOM 1469 N N . ASN A 1 192 ? 0.948 0.388 30.597 1.00 74.81 192 ASN A N 1
ATOM 1470 C CA . ASN A 1 192 ? 0.979 1.819 30.863 1.00 74.81 192 ASN A CA 1
ATOM 1471 C C . ASN A 1 192 ? 0.269 2.574 29.722 1.00 74.81 192 ASN A C 1
ATOM 1473 O O . ASN A 1 192 ? 0.428 2.228 28.550 1.00 74.81 192 ASN A O 1
ATOM 1477 N N . ALA A 1 193 ? -0.452 3.648 30.049 1.00 65.75 193 ALA A N 1
ATOM 1478 C CA . ALA A 1 193 ? -1.164 4.491 29.087 1.00 65.75 193 ALA A CA 1
ATOM 1479 C C . ALA A 1 193 ? -0.268 5.002 27.938 1.00 65.75 193 ALA A C 1
ATOM 1481 O O . ALA A 1 193 ? -0.746 5.204 26.824 1.00 65.75 193 ALA A O 1
ATOM 1482 N N . LEU A 1 194 ? 1.035 5.179 28.188 1.00 64.75 194 LEU A N 1
ATOM 1483 C CA . LEU A 1 194 ? 2.006 5.566 27.159 1.00 64.75 194 LEU A CA 1
ATOM 1484 C C . LEU A 1 194 ? 2.277 4.448 26.139 1.00 64.75 194 LEU A C 1
ATOM 1486 O O . LEU A 1 194 ? 2.387 4.734 24.951 1.00 64.75 194 LEU A O 1
ATOM 1490 N N . LEU A 1 195 ? 2.352 3.192 26.590 1.00 66.38 195 LEU A N 1
ATOM 1491 C CA . LEU A 1 195 ? 2.579 2.027 25.724 1.00 66.38 195 LEU A CA 1
ATOM 1492 C C . LEU A 1 195 ? 1.336 1.704 24.895 1.00 66.38 195 LEU A C 1
ATOM 1494 O O . LEU A 1 195 ? 1.445 1.372 23.720 1.00 66.38 195 LEU A O 1
ATOM 1498 N N . VAL A 1 196 ? 0.159 1.881 25.496 1.00 67.81 196 VAL A N 1
ATOM 1499 C CA . VAL A 1 196 ? -1.138 1.795 24.819 1.00 67.81 196 VAL A CA 1
ATOM 1500 C C . VAL A 1 196 ? -1.245 2.812 23.682 1.00 67.81 196 VAL A C 1
ATOM 1502 O O . VAL A 1 196 ? -1.662 2.465 22.583 1.00 67.81 196 VAL A O 1
ATOM 1505 N N . ALA A 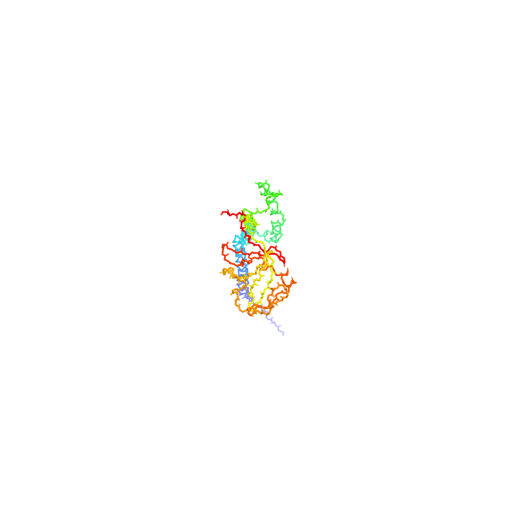1 197 ? -0.861 4.067 23.929 1.00 63.75 197 ALA A N 1
ATOM 1506 C CA . ALA A 1 197 ? -0.982 5.129 22.934 1.00 63.75 197 ALA A CA 1
ATOM 1507 C C . ALA A 1 197 ? -0.001 4.977 21.759 1.00 63.75 197 ALA A C 1
ATOM 1509 O O . ALA A 1 197 ? -0.271 5.485 20.672 1.00 63.75 197 ALA A O 1
ATOM 1510 N N . SER A 1 198 ? 1.137 4.305 21.962 1.00 66.00 198 SER A N 1
ATOM 1511 C CA . SER A 1 198 ? 2.126 4.074 20.905 1.00 66.00 198 SER A CA 1
ATOM 1512 C C . SER A 1 198 ? 1.863 2.818 20.072 1.00 66.00 198 SER A C 1
ATOM 1514 O O . SER A 1 198 ? 2.512 2.628 19.044 1.00 66.00 198 SER A O 1
ATOM 1516 N N . ASP A 1 199 ? 0.955 1.949 20.511 1.00 68.19 199 ASP A N 1
ATOM 1517 C CA . ASP A 1 199 ? 0.705 0.667 19.867 1.00 68.19 199 ASP A CA 1
ATOM 1518 C C . ASP A 1 199 ? -0.434 0.764 18.840 1.00 68.19 199 ASP A C 1
ATOM 1520 O O . ASP A 1 199 ? -1.616 0.847 19.173 1.00 68.19 199 ASP A O 1
ATOM 1524 N N . GLN A 1 200 ? -0.060 0.749 17.558 1.00 67.12 200 GLN A N 1
ATOM 1525 C CA . GLN A 1 200 ? -0.998 0.848 16.434 1.00 67.12 200 GLN A CA 1
ATOM 1526 C C . GLN A 1 200 ? -1.821 -0.429 16.217 1.00 67.12 200 GLN A C 1
ATOM 1528 O O . GLN A 1 200 ? -2.762 -0.415 15.426 1.00 67.12 200 GLN A O 1
ATOM 1533 N N . THR A 1 201 ? -1.481 -1.532 16.889 1.00 69.06 201 THR A N 1
ATOM 1534 C CA . THR A 1 201 ? -2.158 -2.819 16.680 1.00 69.06 201 THR A CA 1
ATOM 1535 C C . THR A 1 201 ? -3.437 -2.937 17.500 1.00 69.06 201 THR A C 1
ATOM 1537 O O . THR A 1 201 ? -4.426 -3.484 17.016 1.00 69.06 201 THR A O 1
ATOM 1540 N N . ILE A 1 202 ? -3.473 -2.352 18.699 1.00 69.62 202 ILE A N 1
ATOM 1541 C CA . ILE A 1 202 ? -4.580 -2.532 19.648 1.00 69.62 202 ILE A CA 1
ATOM 1542 C C . ILE A 1 202 ? -5.931 -2.011 19.112 1.00 69.62 202 ILE A C 1
ATOM 1544 O O . ILE A 1 202 ? -6.921 -2.729 19.237 1.00 69.62 202 ILE A O 1
ATOM 1548 N N . PRO A 1 203 ? -6.017 -0.841 18.443 1.00 69.38 203 PRO A N 1
ATOM 1549 C CA . PRO A 1 203 ? -7.284 -0.350 17.885 1.00 69.38 203 PRO A CA 1
ATOM 1550 C C . PRO A 1 203 ? -7.858 -1.216 16.755 1.00 69.38 203 PRO A C 1
ATOM 1552 O O . PRO A 1 203 ? -9.040 -1.108 16.440 1.00 69.38 203 PRO A O 1
ATOM 1555 N N . SER A 1 204 ? -7.032 -2.059 16.125 1.00 68.62 204 SER A N 1
ATOM 1556 C CA . SER A 1 204 ? -7.469 -2.952 15.045 1.00 68.62 204 SER A CA 1
ATOM 1557 C C . SER A 1 204 ? -8.044 -4.280 15.547 1.00 68.62 204 SER A C 1
ATOM 1559 O O . SER A 1 204 ? -8.714 -4.981 14.789 1.00 68.62 204 SER A O 1
ATOM 1561 N N . ILE A 1 205 ? -7.817 -4.614 16.822 1.00 73.56 205 ILE A N 1
ATOM 1562 C CA . ILE A 1 205 ? -8.266 -5.866 17.432 1.00 73.56 205 ILE A CA 1
ATOM 1563 C C . ILE A 1 205 ? -9.706 -5.699 17.925 1.00 73.56 205 ILE A C 1
ATOM 1565 O O . ILE A 1 205 ? -10.050 -4.733 18.606 1.00 73.56 205 ILE A O 1
ATOM 1569 N N . GLN A 1 206 ? -10.557 -6.662 17.578 1.00 75.38 206 GLN A N 1
ATOM 1570 C CA . GLN A 1 206 ? -11.880 -6.816 18.174 1.00 75.38 206 GLN A CA 1
ATOM 1571 C C . GLN A 1 206 ? -11.766 -7.714 19.408 1.00 75.38 206 GLN A C 1
ATOM 1573 O O . GLN A 1 206 ? -11.307 -8.852 19.312 1.00 75.38 206 GLN A O 1
ATOM 1578 N N . PHE A 1 207 ? -12.156 -7.188 20.566 1.00 76.00 207 PHE A N 1
ATOM 1579 C CA . PHE A 1 207 ? -12.141 -7.905 21.838 1.00 76.00 207 PHE A CA 1
ATOM 1580 C C . PHE A 1 207 ? -13.569 -8.327 22.177 1.00 76.00 207 PHE A C 1
ATOM 1582 O O . PHE A 1 207 ? -14.443 -7.471 22.254 1.00 76.00 207 PHE A O 1
ATOM 1589 N N . GLY A 1 208 ? -13.836 -9.617 22.370 1.00 73.12 208 GLY A N 1
ATOM 1590 C CA . GLY A 1 208 ? -15.205 -10.133 22.482 1.00 73.12 208 GLY A CA 1
ATOM 1591 C C . GLY A 1 208 ? -15.590 -11.093 21.347 1.00 73.12 208 GLY A C 1
ATOM 1592 O O . GLY A 1 208 ? -14.762 -11.453 20.504 1.00 73.12 208 GLY A O 1
ATOM 1593 N N . SER A 1 209 ? -16.862 -11.500 21.326 1.00 64.75 209 SER A N 1
ATOM 1594 C CA . SER A 1 209 ? -17.454 -12.312 20.256 1.00 64.75 209 SER A CA 1
ATOM 1595 C C . SER A 1 209 ? -17.719 -11.477 18.994 1.00 64.75 209 SER A C 1
ATOM 1597 O O . SER A 1 209 ? -17.692 -10.247 19.023 1.00 64.75 209 SER A O 1
ATOM 1599 N N . GLU A 1 210 ? -18.026 -12.131 17.871 1.00 59.81 210 GLU A N 1
ATOM 1600 C CA . GLU A 1 210 ? -18.405 -11.427 16.635 1.00 59.81 210 GLU A CA 1
ATOM 1601 C C . GLU A 1 210 ? -19.687 -10.584 16.797 1.00 59.81 210 GLU A C 1
ATOM 1603 O O . GLU A 1 210 ? -19.857 -9.593 16.090 1.00 59.81 210 GLU A O 1
ATOM 1608 N N . THR A 1 211 ? -20.562 -10.935 17.751 1.00 59.56 211 THR A N 1
ATOM 1609 C CA . THR A 1 211 ? -21.838 -10.249 18.022 1.00 59.56 211 THR A CA 1
ATOM 1610 C C . THR A 1 211 ? -21.746 -9.151 19.082 1.00 59.56 211 THR A C 1
ATOM 1612 O O . THR A 1 211 ? -22.417 -8.134 18.938 1.00 59.56 211 THR A O 1
ATOM 1615 N N . ASP A 1 212 ? -20.901 -9.323 20.106 1.00 65.69 212 ASP A N 1
ATOM 1616 C CA . ASP A 1 212 ? -20.785 -8.415 21.265 1.00 65.69 212 ASP A CA 1
ATOM 1617 C C . ASP A 1 212 ? -19.382 -7.798 21.390 1.00 65.69 212 ASP A C 1
ATOM 1619 O O . ASP A 1 212 ? -18.966 -7.336 22.455 1.00 65.69 212 ASP A O 1
ATOM 1623 N N . GLY A 1 213 ? -18.622 -7.825 20.296 1.00 70.94 213 GLY A N 1
ATOM 1624 C CA . GLY A 1 213 ? -17.243 -7.366 20.257 1.00 70.94 213 GLY A CA 1
ATOM 1625 C C . GLY A 1 213 ? -17.114 -5.870 20.525 1.00 70.94 213 GLY A C 1
ATOM 1626 O O . GLY A 1 213 ? -17.786 -5.033 19.926 1.00 70.94 213 GLY A O 1
ATOM 1627 N N . VAL A 1 214 ? -16.188 -5.539 21.412 1.00 80.06 214 VAL A N 1
ATOM 1628 C CA . VAL A 1 214 ? -15.801 -4.188 21.791 1.00 80.06 214 VAL A CA 1
ATOM 1629 C C . VAL A 1 214 ? -14.490 -3.844 21.093 1.00 80.06 214 VAL A C 1
ATOM 1631 O O . VAL A 1 214 ? -13.558 -4.647 21.011 1.00 80.06 214 VAL A O 1
ATOM 1634 N N . GLN A 1 215 ? -14.407 -2.623 20.582 1.00 80.38 215 GLN A N 1
ATOM 1635 C CA . GLN A 1 215 ? -13.206 -2.079 19.971 1.00 80.38 215 GLN A CA 1
ATOM 1636 C C . GLN A 1 215 ? -12.791 -0.775 20.617 1.00 80.38 215 GLN A C 1
ATOM 1638 O O . GLN A 1 215 ? -13.615 0.027 21.052 1.00 80.38 215 GLN A O 1
ATOM 1643 N N . ILE A 1 216 ? -11.487 -0.541 20.643 1.00 79.44 216 ILE A N 1
ATOM 1644 C CA . ILE A 1 216 ? -10.914 0.665 21.222 1.00 79.44 216 ILE A CA 1
ATOM 1645 C C . ILE A 1 216 ? -11.140 1.835 20.267 1.00 79.44 216 ILE A C 1
ATOM 1647 O O . ILE A 1 216 ? -10.645 1.843 19.142 1.00 79.44 216 ILE A O 1
ATOM 1651 N N . ARG A 1 217 ? -11.863 2.853 20.739 1.00 76.25 217 ARG A N 1
ATOM 1652 C CA . ARG A 1 217 ? -12.099 4.103 20.004 1.00 76.25 217 ARG A CA 1
ATOM 1653 C C . ARG A 1 217 ? -11.057 5.164 20.349 1.00 76.25 217 ARG A C 1
ATOM 1655 O O . ARG A 1 217 ? -10.700 5.987 19.510 1.00 76.25 217 ARG A O 1
ATOM 1662 N N . SER A 1 218 ? -10.592 5.174 21.595 1.00 74.94 218 SER A N 1
ATOM 1663 C CA . SER A 1 218 ? -9.602 6.126 22.091 1.00 74.94 218 SER A CA 1
ATOM 1664 C C . SER A 1 218 ? -8.706 5.484 23.147 1.00 74.94 218 SER A C 1
ATOM 1666 O O . SER A 1 218 ? -8.988 4.394 23.637 1.00 74.94 218 SER A O 1
ATOM 1668 N N . ALA A 1 219 ? -7.658 6.189 23.575 1.00 73.44 219 ALA A N 1
ATOM 1669 C CA . ALA A 1 219 ? -6.725 5.703 24.595 1.00 73.44 219 ALA A CA 1
ATOM 1670 C C . ALA A 1 219 ? -7.373 5.327 25.947 1.00 73.44 219 ALA A C 1
ATOM 1672 O O . ALA A 1 219 ? -6.690 4.769 26.800 1.00 73.44 219 ALA A O 1
ATOM 1673 N N . ARG A 1 220 ? -8.648 5.678 26.179 1.00 74.38 220 ARG A N 1
ATOM 1674 C CA . ARG A 1 220 ? -9.374 5.396 27.429 1.00 74.38 220 ARG A CA 1
ATOM 1675 C C . ARG A 1 220 ? -10.788 4.857 27.235 1.00 74.38 220 ARG A C 1
ATOM 1677 O O . ARG A 1 220 ? -11.426 4.504 28.218 1.00 74.38 220 ARG A O 1
ATOM 1684 N N . GLU A 1 221 ? -11.284 4.815 26.002 1.00 82.19 221 GLU A N 1
ATOM 1685 C CA . GLU A 1 221 ? -12.663 4.433 25.700 1.00 82.19 221 GLU A CA 1
ATOM 1686 C C . GLU A 1 221 ? -12.693 3.339 24.635 1.00 82.19 221 GLU A C 1
ATOM 1688 O O . GLU A 1 221 ? -12.037 3.437 23.590 1.00 82.19 221 GLU A O 1
ATOM 1693 N N . ALA A 1 222 ? -13.465 2.300 24.920 1.00 83.19 222 ALA A N 1
ATOM 1694 C CA . ALA A 1 222 ? -13.760 1.197 24.034 1.00 83.19 222 ALA A CA 1
ATOM 1695 C C . ALA A 1 222 ? -15.280 1.097 23.878 1.00 83.19 222 ALA A C 1
ATOM 1697 O O . ALA A 1 222 ? -16.031 1.436 24.782 1.00 83.19 222 ALA A O 1
ATOM 1698 N N . ALA A 1 223 ? -15.753 0.697 22.711 1.00 83.88 223 ALA A N 1
ATOM 1699 C CA . ALA A 1 223 ? -17.162 0.741 22.362 1.00 83.88 223 ALA A CA 1
ATOM 1700 C C . ALA A 1 223 ? -17.531 -0.464 21.500 1.00 83.88 223 ALA A C 1
ATOM 1702 O O . ALA A 1 223 ? -16.696 -0.970 20.747 1.00 83.88 223 ALA A O 1
ATOM 1703 N N . GLN A 1 224 ? -18.782 -0.910 21.585 1.00 83.44 224 GLN A N 1
ATOM 1704 C CA . GLN A 1 224 ? -19.332 -1.915 20.670 1.00 83.44 224 GLN A CA 1
ATOM 1705 C C . GLN A 1 224 ? -19.547 -1.285 19.291 1.00 83.44 224 GLN A C 1
ATOM 1707 O O . GLN A 1 224 ? -20.626 -0.799 18.958 1.00 83.44 224 GLN A O 1
ATOM 1712 N N . LEU A 1 225 ? -18.466 -1.204 18.518 1.00 80.06 225 LEU A N 1
ATOM 1713 C CA . LEU A 1 225 ? -18.458 -0.570 17.209 1.00 80.06 225 LEU A CA 1
ATOM 1714 C C . LEU A 1 225 ? -18.884 -1.570 16.140 1.00 80.06 225 LEU A C 1
ATOM 1716 O O . LEU A 1 225 ? -18.243 -2.603 15.953 1.00 80.06 225 LEU A O 1
ATOM 1720 N N . GLN A 1 226 ? -19.917 -1.211 15.386 1.00 80.00 226 GLN A N 1
ATOM 1721 C CA . GLN A 1 226 ? -20.347 -1.959 14.212 1.00 80.00 226 GLN A CA 1
ATOM 1722 C C . GLN A 1 226 ? -19.865 -1.273 12.940 1.00 80.00 226 GLN A C 1
ATOM 1724 O O . GLN A 1 226 ? -19.677 -0.052 12.894 1.00 80.00 226 GLN A O 1
ATOM 1729 N N . GLN A 1 227 ? -19.645 -2.074 11.901 1.00 80.81 227 GLN A N 1
ATOM 1730 C CA . GLN A 1 227 ? -19.300 -1.557 10.587 1.00 80.81 227 GLN A CA 1
ATOM 1731 C C . GLN A 1 227 ? -20.470 -0.730 10.051 1.00 80.81 227 GLN A C 1
ATOM 1733 O O . GLN A 1 227 ? -21.615 -1.177 10.060 1.00 80.81 227 GLN A O 1
ATOM 1738 N N . LYS A 1 228 ? -20.190 0.499 9.617 1.00 82.75 228 LYS A N 1
ATOM 1739 C CA . LYS A 1 228 ? -21.226 1.429 9.152 1.00 82.75 228 LYS A CA 1
ATOM 1740 C C . LYS A 1 228 ? -21.742 1.079 7.763 1.00 82.75 228 LYS A C 1
ATOM 1742 O O . LYS A 1 228 ? -22.908 1.317 7.463 1.00 82.75 228 LYS A O 1
ATOM 1747 N N . TYR A 1 229 ? -20.869 0.520 6.936 1.00 83.62 229 TYR A N 1
ATOM 1748 C CA . TYR A 1 229 ? -21.172 0.132 5.570 1.00 83.62 229 TYR A CA 1
ATOM 1749 C C . TYR A 1 229 ? -20.660 -1.280 5.325 1.00 83.62 229 TYR A C 1
ATOM 1751 O O . TYR A 1 229 ? -19.538 -1.601 5.706 1.00 83.62 229 TYR A O 1
ATOM 1759 N N . VAL A 1 230 ? -21.487 -2.093 4.679 1.00 81.25 230 VAL A N 1
ATOM 1760 C CA . VAL A 1 230 ? -21.141 -3.433 4.206 1.00 81.25 230 VAL A CA 1
ATOM 1761 C C . VAL A 1 230 ? -21.361 -3.409 2.700 1.00 81.25 230 VAL A C 1
ATOM 1763 O O . VAL A 1 230 ? -22.449 -3.018 2.265 1.00 81.25 230 VAL A O 1
ATOM 1766 N N . TYR A 1 231 ? -20.317 -3.723 1.935 1.00 70.31 231 TYR A N 1
ATOM 1767 C CA . TYR A 1 231 ? -20.362 -3.766 0.474 1.00 70.31 231 TYR A CA 1
ATOM 1768 C C . TYR A 1 231 ? -20.960 -5.085 -0.030 1.00 70.31 231 TYR A C 1
ATOM 1770 O O . TYR A 1 231 ? -20.619 -6.151 0.535 1.00 70.31 231 TYR A O 1
#

Foldseek 3Di:
DDDDDDDDDDDDPPPDPVVVVVVVVVVVVLCVVLVVLQVVLVVCVVVVVPLVSVLSVVLNVVLCCLVVDPVNVVVPVCSVVVNCCSVPPVSVVVVVVVCVVDPDDDPRPDDPVVVVVVLQPDWDFDPVKFKWWWWWWAAPVGAIKIWTAGPVGWIWIWHFAAATHTPVRQPQFADQDPSRRGCARHRTHTDDLVNLVPDPVQQVTFTHHPQNTWGDPDSTMIISIDGPDDD

pLDDT: mean 80.78, std 12.16, range [43.06, 96.12]

Secondary structure (DSSP, 8-state):
-------PPPPP---SHHHHHHHHHHHHHHHHHHHHHHHHHHHHHHTT-HHHHHHHHHHHHHHHHHHH-GGGHHHHHTHHHHHHHIIIIIHHHHHHHHHHTTT-STT--S-HHHHHHHHHT-EE--TTPPEEEEEEEE-TT--EEEEEE-TTS-EEEE-BTSPPEETTT-SSB--B-TTS-BSEETTEEEPPHHHHHH-SSGGGPPBB-TTT-BEEEETTEEE-PEES---

Sequence (231 aa):
MAVEVQNKPKPSSSGSSATLLSVTIRLLLLLAIDGFLIWFAVQAFGQGFNSLGIIIALVGAGVNYIVLVRDMYPLRWMLLGLILMVMFAIWPILLTVFVAFTNYGDGHLLTENQSIEQIEKERYLPEGGAAFSWTGYKNAAGEYVLWLQNAEGESFLAIPGQPLVPGAEAQDLGELDDNGIPASVGEYEKLNALLVASDQTIPSIQFGSETDGVQIRSAREAAQLQQKYVY

Radius of gyration: 34.67 Å; chains: 1; bounding box: 111×34×89 Å